Protein AF-0000000087546448 (afdb_homodimer)

Sequence (326 aa):
MLYVVMLGGRHPRASIEVHDVVFTQADSLEHAYPQLRQAWFGSQAGLHIDSWWEVDGIDTYRVELSPMAPAPHEPRLFFINLGGYERDVFGEAHRYLLVVARDKAQARQLGKRRMPAEWLKSHTDTVLEVDDCLPVDWVNGHYVHLVAGTHKGIRQCSDYIRIMLYVVMLGGRHPRASIEVHDVVFTQADSLEHAYPQLRQAWFGSQAGLHIDSWWEVDGIDTYRVELSPMAPAPHEPRLFFINLGGYERDVFGEAHRYLLVVARDKAQARQLGKRRMPAEWLKSHTDTVLEVDDCLPVDWVNGHYVHLVAGTHKGIRQCSDYIRI

pLDDT: mean 95.05, std 7.84, range [51.03, 98.88]

Foldseek 3Di:
DKKKWKKWDDAPPDPDIDIDIAIEDDPDPVRCVVVVCVVDPGDLVGIWTFKMKDFQADDQWGKDKDLDEDDLQAKFKKKWWKWFAAPPDPDIDIDIDIDIDNDQVVVLVVVVVVDDPRGHPIDTPDIDGSLVRYDCPPPNRIDIDTHGDDTPGMDMDGDTGRD/DKKKWKKWDDAPPDPDIDIDIAIEDDPDPVRCVVVVLVVDPGDLVPIWTFKMKDFQADDQWGKDKDLDDDDLQAKFKKKWWKWFAAPPDPDIDIDIDIDIDSDQVRVLVVVVVVDDPRGDPIDTPDIDGSLVRYDCPPPNRIDIDTHGDDTPGMDMDGDTGRD

Solvent-accessible surface area (backbone atoms only — not comparable to full-atom values): 17976 Å² total; per-residue (Å²): 85,44,36,44,34,28,36,34,28,38,36,97,67,46,76,43,72,36,56,36,58,47,47,43,71,31,92,40,75,77,70,32,46,70,59,51,61,68,58,52,75,52,42,67,74,72,22,26,37,38,15,33,37,44,45,39,18,53,95,62,24,19,53,41,76,34,65,60,77,68,60,93,85,48,62,40,55,31,41,35,38,33,35,25,28,48,87,86,45,79,42,71,47,73,49,73,46,78,46,80,24,78,44,71,69,54,39,50,54,57,51,61,74,66,54,68,83,76,39,43,81,62,46,78,75,46,78,40,54,49,60,79,55,39,62,52,82,77,47,76,35,50,25,71,38,69,40,81,45,87,57,85,31,64,48,68,45,68,50,86,45,78,97,85,44,35,44,33,29,36,36,28,40,35,96,65,47,77,42,73,36,54,37,57,48,46,44,70,30,92,42,75,76,70,32,45,69,59,53,61,68,59,50,75,53,44,67,72,72,22,25,36,36,14,34,37,43,44,39,18,55,95,61,24,19,53,42,77,34,64,60,76,67,61,93,83,47,59,41,54,31,39,35,37,32,33,25,27,48,87,87,46,81,40,71,46,72,50,71,46,77,46,78,26,76,44,70,68,54,40,52,53,57,52,61,74,66,53,67,83,76,39,43,81,62,46,76,73,46,80,41,55,48,61,79,54,40,64,56,83,74,46,77,35,52,24,72,37,71,39,81,45,84,59,84,30,63,48,68,44,69,49,87,45,79,98

Structure (mmCIF, N/CA/C/O backbone):
data_AF-0000000087546448-model_v1
#
loop_
_entity.id
_entity.type
_entity.pdbx_description
1 polymer 'DUF1543 domain-containing protein'
#
loop_
_atom_site.group_PDB
_atom_site.id
_atom_site.type_symbol
_atom_site.label_atom_id
_atom_site.label_alt_id
_atom_site.label_comp_id
_atom_site.label_asym_id
_atom_site.label_entity_id
_atom_site.label_seq_id
_atom_site.pdbx_PDB_ins_code
_atom_site.Cartn_x
_atom_site.Cartn_y
_atom_site.Cartn_z
_atom_site.occupancy
_atom_site.B_iso_or_equiv
_atom_site.auth_seq_id
_atom_site.auth_comp_id
_atom_site.auth_asym_id
_atom_site.auth_atom_id
_atom_site.pdbx_PDB_model_num
ATOM 1 N N . MET A 1 1 ? 9.859 -20.703 -14.469 1 92.94 1 MET A N 1
ATOM 2 C CA . MET A 1 1 ? 9.516 -20.453 -13.07 1 92.94 1 MET A CA 1
ATOM 3 C C . MET A 1 1 ? 8.422 -19.391 -12.953 1 92.94 1 MET A C 1
ATOM 5 O O . MET A 1 1 ? 8.406 -18.438 -13.719 1 92.94 1 MET A O 1
ATOM 9 N N . LEU A 1 2 ? 7.445 -19.719 -12.031 1 96.44 2 LEU A N 1
ATOM 10 C CA . LEU A 1 2 ? 6.402 -18.75 -11.742 1 96.44 2 LEU A CA 1
ATOM 11 C C . LEU A 1 2 ? 6.891 -17.703 -10.734 1 96.44 2 LEU A C 1
ATOM 13 O O . LEU A 1 2 ? 7.418 -18.062 -9.68 1 96.44 2 LEU A O 1
ATOM 17 N N . TYR A 1 3 ? 6.699 -16.406 -11.102 1 97.38 3 TYR A N 1
ATOM 18 C CA . TYR A 1 3 ? 7.031 -15.289 -10.227 1 97.38 3 TYR A CA 1
ATOM 19 C C . TYR A 1 3 ? 5.793 -14.469 -9.891 1 97.38 3 TYR A C 1
ATOM 21 O O . TYR A 1 3 ? 4.949 -14.219 -10.758 1 97.38 3 TYR A O 1
ATOM 29 N N . VAL A 1 4 ? 5.625 -14.172 -8.664 1 98.5 4 VAL A N 1
ATOM 30 C CA . VAL A 1 4 ? 4.73 -13.117 -8.195 1 98.5 4 VAL A CA 1
ATOM 31 C C . VAL A 1 4 ? 5.547 -11.945 -7.66 1 98.5 4 VAL A C 1
ATOM 33 O O . VAL A 1 4 ? 6.32 -12.094 -6.711 1 98.5 4 VAL A O 1
ATOM 36 N N . VAL A 1 5 ? 5.395 -10.781 -8.266 1 98.88 5 VAL A N 1
ATOM 37 C CA . VAL A 1 5 ? 6.328 -9.688 -8.008 1 98.88 5 VAL A CA 1
ATOM 38 C C . VAL A 1 5 ? 5.559 -8.445 -7.559 1 98.88 5 VAL A C 1
ATOM 40 O O . VAL A 1 5 ? 4.609 -8.016 -8.219 1 98.88 5 VAL A O 1
ATOM 43 N N . MET A 1 6 ? 5.938 -7.922 -6.438 1 98.88 6 MET A N 1
ATOM 44 C CA . MET A 1 6 ? 5.414 -6.617 -6.039 1 98.88 6 MET A CA 1
ATOM 45 C C . MET A 1 6 ? 6.262 -5.488 -6.617 1 98.88 6 MET A C 1
ATOM 47 O O . MET A 1 6 ? 7.457 -5.398 -6.336 1 98.88 6 MET A O 1
ATOM 51 N N . LEU A 1 7 ? 5.633 -4.711 -7.344 1 98.88 7 LEU A N 1
ATOM 52 C CA . LEU A 1 7 ? 6.25 -3.521 -7.918 1 98.88 7 LEU A CA 1
ATOM 53 C C . LEU A 1 7 ? 5.875 -2.277 -7.121 1 98.88 7 LEU A C 1
ATOM 55 O O . LEU A 1 7 ? 4.777 -2.201 -6.559 1 98.88 7 LEU A O 1
ATOM 59 N N . GLY A 1 8 ? 6.773 -1.365 -7.117 1 98.75 8 GLY A N 1
ATOM 60 C CA . GLY A 1 8 ? 6.551 -0.049 -6.539 1 98.75 8 GLY A CA 1
ATOM 61 C C . GLY A 1 8 ? 6.992 1.082 -7.449 1 98.75 8 GLY A C 1
ATOM 62 O O . GLY A 1 8 ? 7.895 0.909 -8.273 1 98.75 8 GLY A O 1
ATOM 63 N N . GLY A 1 9 ? 6.398 2.172 -7.262 1 98.31 9 GLY A N 1
ATOM 64 C CA . GLY A 1 9 ? 6.738 3.357 -8.031 1 98.31 9 GLY A CA 1
ATOM 65 C C . GLY A 1 9 ? 5.789 4.516 -7.797 1 98.31 9 GLY A C 1
ATOM 66 O O . GLY A 1 9 ? 5.09 4.555 -6.781 1 98.31 9 GLY A O 1
ATOM 67 N N . ARG A 1 10 ? 5.883 5.434 -8.766 1 97.19 10 ARG A N 1
ATOM 68 C CA . ARG A 1 10 ? 5.098 6.656 -8.625 1 97.19 10 ARG A CA 1
ATOM 69 C C . ARG A 1 10 ? 3.988 6.723 -9.664 1 97.19 10 ARG A C 1
ATOM 71 O O . ARG A 1 10 ? 4.113 6.156 -10.758 1 97.19 10 ARG A O 1
ATOM 78 N N . HIS A 1 11 ? 2.963 7.297 -9.297 1 97.12 11 HIS A N 1
ATOM 79 C CA . HIS A 1 11 ? 1.939 7.793 -10.211 1 97.12 11 HIS A CA 1
ATOM 80 C C . HIS A 1 11 ? 1.852 9.312 -10.164 1 97.12 11 HIS A C 1
ATOM 82 O O . HIS A 1 11 ? 1.878 9.906 -9.086 1 97.12 11 HIS A O 1
ATOM 88 N N . PRO A 1 12 ? 1.712 9.961 -11.305 1 95.75 12 PRO A N 1
ATOM 89 C CA . PRO A 1 12 ? 1.801 11.422 -11.352 1 95.75 12 PRO A CA 1
ATOM 90 C C . PRO A 1 12 ? 0.795 12.102 -10.422 1 95.75 12 PRO A C 1
ATOM 92 O O . PRO A 1 12 ? 1.055 13.203 -9.922 1 95.75 12 PRO A O 1
ATOM 95 N N . ARG A 1 13 ? -0.255 11.477 -10.195 1 95.81 13 ARG A N 1
ATOM 96 C CA . ARG A 1 13 ? -1.299 12.133 -9.414 1 95.81 13 ARG A CA 1
ATOM 97 C C . ARG A 1 13 ? -1.36 11.57 -7.996 1 95.81 13 ARG A C 1
ATOM 99 O O . ARG A 1 13 ? -2.207 11.977 -7.199 1 95.81 13 ARG A O 1
ATOM 106 N N . ALA A 1 14 ? -0.537 10.617 -7.656 1 97 14 ALA A N 1
ATOM 107 C CA . ALA A 1 14 ? -0.532 10.055 -6.305 1 97 14 ALA A CA 1
ATOM 108 C C . ALA A 1 14 ? 0.435 10.82 -5.402 1 97 14 ALA A C 1
ATOM 110 O O . ALA A 1 14 ? 1.532 11.188 -5.828 1 97 14 ALA A O 1
ATOM 111 N N . SER A 1 15 ? 0.07 11.031 -4.152 1 96.69 15 SER A N 1
ATOM 112 C CA . SER A 1 15 ? 0.898 11.758 -3.195 1 96.69 15 SER A CA 1
ATOM 113 C C . SER A 1 15 ? 2.018 10.875 -2.652 1 96.69 15 SER A C 1
ATOM 115 O O . SER A 1 15 ? 3.078 11.375 -2.271 1 96.69 15 SER A O 1
ATOM 117 N N . ILE A 1 16 ? 1.69 9.586 -2.59 1 97.75 16 ILE A N 1
ATOM 118 C CA . ILE A 1 16 ? 2.699 8.664 -2.07 1 97.75 16 ILE A CA 1
ATOM 119 C C . ILE A 1 16 ? 2.943 7.543 -3.078 1 97.75 16 ILE A C 1
ATOM 121 O O . ILE A 1 16 ? 2.236 7.438 -4.082 1 97.75 16 ILE A O 1
ATOM 125 N N . GLU A 1 17 ? 3.98 6.789 -2.781 1 97.62 17 GLU A N 1
ATOM 126 C CA . GLU A 1 17 ? 4.34 5.645 -3.617 1 97.62 17 GLU A CA 1
ATOM 127 C C . GLU A 1 17 ? 3.189 4.645 -3.707 1 97.62 17 GLU A C 1
ATOM 129 O O . GLU A 1 17 ? 2.504 4.391 -2.713 1 97.62 17 GLU A O 1
ATOM 134 N N . VAL A 1 18 ? 3.002 4.062 -4.902 1 98.19 18 VAL A N 1
ATOM 135 C CA . VAL A 1 18 ? 1.955 3.074 -5.125 1 98.19 18 VAL A CA 1
ATOM 136 C C . VAL A 1 18 ? 2.584 1.719 -5.445 1 98.19 18 VAL A C 1
ATOM 138 O O . VAL A 1 18 ? 3.758 1.644 -5.812 1 98.19 18 VAL A O 1
ATOM 141 N N . HIS A 1 19 ? 1.832 0.659 -5.191 1 98.62 19 HIS A N 1
ATOM 142 C CA . HIS A 1 19 ? 2.316 -0.703 -5.383 1 98.62 19 HIS A CA 1
ATOM 143 C C . HIS A 1 19 ? 1.317 -1.535 -6.184 1 98.62 19 HIS A C 1
ATOM 145 O O . HIS A 1 19 ? 0.113 -1.276 -6.141 1 98.62 19 HIS A O 1
ATOM 151 N N . ASP A 1 20 ? 1.793 -2.463 -6.887 1 98.69 20 ASP A N 1
ATOM 152 C CA . ASP A 1 20 ? 0.984 -3.461 -7.578 1 98.69 20 ASP A CA 1
ATOM 153 C C . ASP A 1 20 ? 1.694 -4.812 -7.617 1 98.69 20 ASP A C 1
ATOM 155 O O . ASP A 1 20 ? 2.873 -4.91 -7.273 1 98.69 20 ASP A O 1
ATOM 159 N N . VAL A 1 21 ? 0.936 -5.816 -7.906 1 98.69 21 VAL A N 1
ATOM 160 C CA . VAL A 1 21 ? 1.483 -7.168 -7.996 1 98.69 21 VAL A CA 1
ATOM 161 C C . VAL A 1 21 ? 1.36 -7.68 -9.43 1 98.69 21 VAL A C 1
ATOM 163 O O . VAL A 1 21 ? 0.306 -7.547 -10.055 1 98.69 21 VAL A O 1
ATOM 166 N N . VAL A 1 22 ? 2.434 -8.234 -9.945 1 97.81 22 VAL A N 1
ATOM 167 C CA . VAL A 1 22 ? 2.467 -8.789 -11.297 1 97.81 22 VAL A CA 1
ATOM 168 C C . VAL A 1 22 ? 2.822 -10.273 -11.242 1 97.81 22 VAL A C 1
ATOM 170 O O . VAL A 1 22 ? 3.715 -10.672 -10.492 1 97.81 22 VAL A O 1
ATOM 173 N N . PHE A 1 23 ? 2.09 -11.055 -12.008 1 96.75 23 PHE A N 1
ATOM 174 C CA . PHE A 1 23 ? 2.359 -12.477 -12.172 1 96.75 23 PHE A CA 1
ATOM 175 C C . PHE A 1 23 ? 3.035 -12.75 -13.516 1 96.75 23 PHE A C 1
ATOM 177 O O . PHE A 1 23 ? 2.58 -12.266 -14.555 1 96.75 23 PHE A O 1
ATOM 184 N N . THR A 1 24 ? 4.145 -13.453 -13.438 1 94.88 24 THR A N 1
ATOM 185 C CA . THR A 1 24 ? 4.844 -13.703 -14.688 1 94.88 24 THR A CA 1
ATOM 186 C C . THR A 1 24 ? 5.621 -15.016 -14.617 1 94.88 24 THR A C 1
ATOM 188 O O . THR A 1 24 ? 5.848 -15.555 -13.531 1 94.88 24 THR A O 1
ATOM 191 N N . GLN A 1 25 ? 5.914 -15.555 -15.742 1 93.19 25 GLN A N 1
ATOM 192 C CA . GLN A 1 25 ? 6.801 -16.703 -15.891 1 93.19 25 GLN A CA 1
ATOM 193 C C . GLN A 1 25 ? 8.102 -16.297 -16.594 1 93.19 25 GLN A C 1
ATOM 195 O O . GLN A 1 25 ? 8.078 -15.594 -17.594 1 93.19 25 GLN A O 1
ATOM 200 N N . ALA A 1 26 ? 9.211 -16.703 -16.047 1 93.38 26 ALA A N 1
ATOM 201 C CA . ALA A 1 26 ? 10.508 -16.422 -16.656 1 93.38 26 ALA A CA 1
ATOM 202 C C . ALA A 1 26 ? 11.57 -17.391 -16.141 1 93.38 26 ALA A C 1
ATOM 204 O O . ALA A 1 26 ? 11.383 -18.062 -15.133 1 93.38 26 ALA A O 1
ATOM 205 N N . ASP A 1 27 ? 12.633 -17.406 -16.891 1 94.06 27 ASP A N 1
ATOM 206 C CA . ASP A 1 27 ? 13.727 -18.281 -16.484 1 94.06 27 ASP A CA 1
ATOM 207 C C . ASP A 1 27 ? 14.453 -17.734 -15.258 1 94.06 27 ASP A C 1
ATOM 209 O O . ASP A 1 27 ? 15.07 -18.484 -14.508 1 94.06 27 ASP A O 1
ATOM 213 N N . SER A 1 28 ? 14.461 -16.469 -15.133 1 96.94 28 SER A N 1
ATOM 214 C CA . SER A 1 28 ? 15.016 -15.734 -14 1 96.94 28 SER A CA 1
ATOM 215 C C . SER A 1 28 ? 14.25 -14.438 -13.75 1 96.94 28 SER A C 1
ATOM 217 O O . SER A 1 28 ? 13.477 -13.992 -14.609 1 96.94 28 SER A O 1
ATOM 219 N N . LEU A 1 29 ? 14.453 -13.898 -12.547 1 97.94 29 LEU A N 1
ATOM 220 C CA . LEU A 1 29 ? 13.797 -12.625 -12.266 1 97.94 29 LEU A CA 1
ATOM 221 C C . LEU A 1 29 ? 14.203 -11.57 -13.289 1 97.94 29 LEU A C 1
ATOM 223 O O . LEU A 1 29 ? 13.359 -10.82 -13.781 1 97.94 29 LEU A O 1
ATOM 227 N N . GLU A 1 30 ? 15.484 -11.461 -13.68 1 98.25 30 GLU A N 1
ATOM 228 C CA . GLU A 1 30 ? 15.984 -10.477 -14.633 1 98.25 30 GLU A CA 1
ATOM 229 C C . GLU A 1 30 ? 15.305 -10.617 -15.992 1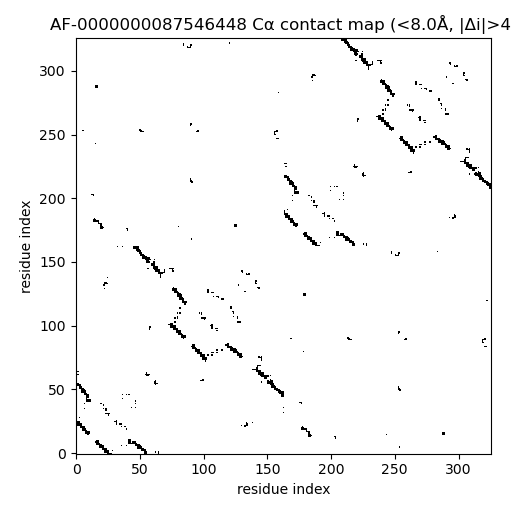 98.25 30 GLU A C 1
ATOM 231 O O . GLU A 1 30 ? 15.047 -9.625 -16.672 1 98.25 30 GLU A O 1
ATOM 236 N N . HIS A 1 31 ? 15.055 -11.82 -16.328 1 96.94 31 HIS A N 1
ATOM 237 C CA . HIS A 1 31 ? 14.414 -12.078 -17.625 1 96.94 31 HIS A CA 1
ATOM 238 C C . HIS A 1 31 ? 12.953 -11.633 -17.609 1 96.94 31 HIS A C 1
ATOM 240 O O . HIS A 1 31 ? 12.328 -11.508 -18.656 1 96.94 31 HIS A O 1
ATOM 246 N N . ALA A 1 32 ? 12.422 -11.43 -16.406 1 96.38 32 ALA A N 1
ATOM 247 C CA . ALA A 1 32 ? 11.031 -11 -16.281 1 96.38 32 ALA A CA 1
ATOM 248 C C . ALA A 1 32 ? 10.914 -9.484 -16.406 1 96.38 32 ALA A C 1
ATOM 250 O O . ALA A 1 32 ? 9.812 -8.953 -16.531 1 96.38 32 ALA A O 1
ATOM 251 N N . TYR A 1 33 ? 12.016 -8.711 -16.422 1 98.06 33 TYR A N 1
ATOM 252 C CA . TYR A 1 33 ? 12 -7.258 -16.297 1 98.06 33 TYR A CA 1
ATOM 253 C C . TYR A 1 33 ? 11.148 -6.625 -17.406 1 98.06 33 TYR A C 1
ATOM 255 O O . TYR A 1 33 ? 10.328 -5.742 -17.125 1 98.06 33 TYR A O 1
ATOM 263 N N . PRO A 1 34 ? 11.305 -7.043 -18.688 1 96.44 34 PRO A N 1
ATOM 264 C CA . PRO A 1 34 ? 10.492 -6.41 -19.719 1 96.44 34 PRO A CA 1
ATOM 265 C C . PRO A 1 34 ? 8.992 -6.566 -19.469 1 96.44 34 PRO A C 1
ATOM 267 O O . PRO A 1 34 ? 8.227 -5.621 -19.688 1 96.44 34 PRO A O 1
ATOM 270 N N . GLN A 1 35 ? 8.555 -7.715 -19.016 1 94.81 35 GLN A N 1
ATOM 271 C CA . GLN A 1 35 ? 7.148 -7.949 -18.719 1 94.81 35 GLN A CA 1
ATOM 272 C C . GLN A 1 35 ? 6.684 -7.09 -17.547 1 94.81 35 GLN A C 1
ATOM 274 O O . GLN A 1 35 ? 5.566 -6.562 -17.562 1 94.81 35 GLN A O 1
ATOM 279 N N . LEU A 1 36 ? 7.512 -7.004 -16.531 1 97.81 36 LEU A N 1
ATOM 280 C CA . LEU A 1 36 ? 7.18 -6.211 -15.359 1 97.81 36 LEU A CA 1
ATOM 281 C C . LEU A 1 36 ? 7.008 -4.742 -15.727 1 97.81 36 LEU A C 1
ATOM 283 O O . LEU A 1 36 ? 6.047 -4.098 -15.297 1 97.81 36 LEU A O 1
ATOM 287 N N . ARG A 1 37 ? 7.895 -4.211 -16.562 1 98.12 37 ARG A N 1
ATOM 288 C CA . ARG A 1 37 ? 7.812 -2.824 -17.016 1 98.12 37 ARG A CA 1
ATOM 289 C C . ARG A 1 37 ? 6.527 -2.58 -17.812 1 98.12 37 ARG A C 1
ATOM 291 O O . ARG A 1 37 ? 5.871 -1.552 -17.625 1 98.12 37 ARG A O 1
ATOM 298 N N . GLN A 1 38 ? 6.234 -3.545 -18.562 1 95.94 38 GLN A N 1
ATOM 299 C CA . GLN A 1 38 ? 5.051 -3.41 -19.406 1 95.94 38 GLN A CA 1
ATOM 300 C C . GLN A 1 38 ? 3.775 -3.434 -18.578 1 95.94 38 GLN A C 1
ATOM 302 O O . GLN A 1 38 ? 2.807 -2.742 -18.891 1 95.94 38 GLN A O 1
ATOM 307 N N . ALA A 1 39 ? 3.766 -4.168 -17.531 1 96.31 39 ALA A N 1
ATOM 308 C CA . ALA A 1 39 ? 2.572 -4.355 -16.719 1 96.31 39 ALA A CA 1
ATOM 309 C C . ALA A 1 39 ? 2.361 -3.178 -15.773 1 96.31 39 ALA A C 1
ATOM 311 O O . ALA A 1 39 ? 1.259 -2.977 -15.258 1 96.31 39 ALA A O 1
ATOM 312 N N . TRP A 1 40 ? 3.424 -2.402 -15.508 1 97.88 40 TRP A N 1
ATOM 313 C CA . TRP A 1 40 ? 3.387 -1.327 -14.523 1 97.88 40 TRP A CA 1
ATOM 314 C C . TRP A 1 40 ? 2.475 -0.196 -14.984 1 97.88 40 TRP A C 1
ATOM 316 O O . TRP A 1 40 ? 2.592 0.279 -16.125 1 97.88 40 TRP A O 1
ATOM 326 N N . PHE A 1 41 ? 1.574 0.266 -14.141 1 97.56 41 PHE A N 1
ATOM 327 C CA . PHE A 1 41 ? 0.546 1.214 -14.555 1 97.56 41 PHE A CA 1
ATOM 328 C C . PHE A 1 41 ? 0.985 2.646 -14.273 1 97.56 41 PHE A C 1
ATOM 330 O O . PHE A 1 41 ? 0.32 3.598 -14.688 1 97.56 41 PHE A O 1
ATOM 337 N N . GLY A 1 42 ? 2.064 2.842 -13.531 1 97.38 42 GLY A N 1
ATOM 338 C CA . GLY A 1 42 ? 2.52 4.172 -13.164 1 97.38 42 GLY A CA 1
ATOM 339 C C . GLY A 1 42 ? 3.654 4.676 -14.039 1 97.38 42 GLY A C 1
ATOM 340 O O . GLY A 1 42 ? 3.795 4.254 -15.188 1 97.38 42 GLY A O 1
ATOM 341 N N . SER A 1 43 ? 4.395 5.625 -13.516 1 97.88 43 SER A N 1
ATOM 342 C CA . SER A 1 43 ? 5.539 6.188 -14.227 1 97.88 43 SER A 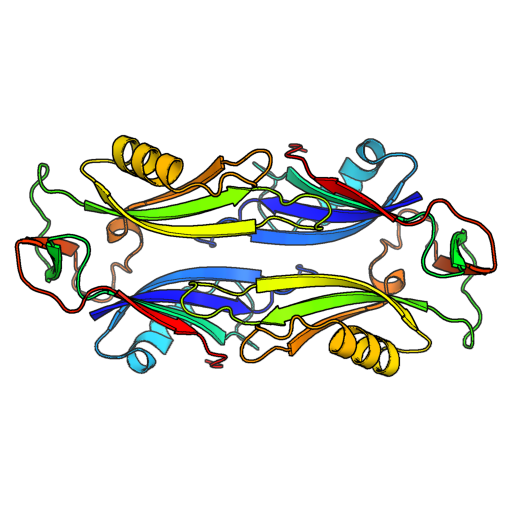CA 1
ATOM 343 C C . SER A 1 43 ? 6.68 5.18 -14.32 1 97.88 43 SER A C 1
ATOM 345 O O . SER A 1 43 ? 7.008 4.516 -13.328 1 97.88 43 SER A O 1
ATOM 347 N N . GLN A 1 44 ? 7.301 5.129 -15.469 1 98.06 44 GLN A N 1
ATOM 348 C CA . GLN A 1 44 ? 8.438 4.227 -15.641 1 98.06 44 GLN A CA 1
ATOM 349 C C . GLN A 1 44 ? 9.617 4.668 -14.781 1 98.06 44 GLN A C 1
ATOM 351 O O . GLN A 1 44 ? 10.352 3.834 -14.25 1 98.06 44 GLN A O 1
ATOM 356 N N . ALA A 1 45 ? 9.758 6.008 -14.719 1 97.38 45 ALA A N 1
ATOM 357 C CA . ALA A 1 45 ? 10.828 6.523 -13.875 1 97.38 45 ALA A CA 1
ATOM 358 C C . ALA A 1 45 ? 10.609 6.137 -12.414 1 97.38 45 ALA A C 1
ATOM 360 O O . ALA A 1 45 ? 9.547 6.398 -11.852 1 97.38 45 ALA A O 1
ATOM 361 N N . GLY A 1 46 ? 11.617 5.398 -11.859 1 96.94 46 GLY A N 1
ATOM 362 C CA . GLY A 1 46 ? 11.555 5.055 -10.445 1 96.94 46 GLY A CA 1
ATOM 363 C C . GLY A 1 46 ? 10.898 3.713 -10.188 1 96.94 46 GLY A C 1
ATOM 364 O O . GLY A 1 46 ? 10.797 3.279 -9.039 1 96.94 46 GLY A O 1
ATOM 365 N N . LEU A 1 47 ? 10.383 3.111 -11.227 1 98.75 47 LEU A N 1
ATOM 366 C CA . LEU A 1 47 ? 9.789 1.784 -11.086 1 98.75 47 LEU A CA 1
ATOM 367 C C . LEU A 1 47 ? 10.789 0.801 -10.492 1 98.75 47 LEU A C 1
ATOM 369 O O . LEU A 1 47 ? 11.961 0.786 -10.891 1 98.75 47 LEU A O 1
ATOM 373 N N . HIS A 1 48 ? 10.406 0.003 -9.484 1 98.88 48 HIS A N 1
ATOM 374 C CA . HIS A 1 48 ? 11.305 -0.949 -8.844 1 98.88 48 HIS A CA 1
ATOM 375 C C . HIS A 1 48 ? 10.547 -2.168 -8.328 1 98.88 48 HIS A C 1
ATOM 377 O O . HIS A 1 48 ? 9.312 -2.168 -8.297 1 98.88 48 HIS A O 1
ATOM 383 N N . ILE A 1 49 ? 11.297 -3.186 -7.984 1 98.88 49 ILE A N 1
ATOM 384 C CA . ILE A 1 49 ? 10.781 -4.387 -7.336 1 98.88 49 ILE A CA 1
ATOM 385 C C . ILE A 1 49 ? 11.008 -4.297 -5.828 1 98.88 49 ILE A C 1
ATOM 387 O O . ILE A 1 49 ? 12.117 -4.031 -5.375 1 98.88 49 ILE A O 1
ATOM 391 N N . ASP A 1 50 ? 10 -4.57 -5.102 1 98.88 50 ASP A N 1
ATOM 392 C CA . ASP A 1 50 ? 10.117 -4.547 -3.646 1 98.88 50 ASP A CA 1
ATOM 393 C C . ASP A 1 50 ? 10.203 -5.961 -3.082 1 98.88 50 ASP A C 1
ATOM 395 O O . ASP A 1 50 ? 10.828 -6.184 -2.041 1 98.88 50 ASP A O 1
ATOM 399 N N . SER A 1 51 ? 9.516 -6.855 -3.678 1 98.88 51 SER A N 1
ATOM 400 C CA . SER A 1 51 ? 9.398 -8.219 -3.164 1 98.88 51 SER A CA 1
ATOM 401 C C . SER A 1 51 ? 8.953 -9.188 -4.258 1 98.88 51 SER A C 1
ATOM 403 O O . SER A 1 51 ? 8.359 -8.773 -5.25 1 98.88 51 SER A O 1
ATOM 405 N N . TRP A 1 52 ? 9.359 -10.469 -4.105 1 98.88 52 TRP A N 1
ATOM 406 C CA . TRP A 1 52 ? 8.836 -11.445 -5.062 1 98.88 52 TRP A CA 1
ATOM 407 C C . TRP A 1 52 ? 8.852 -12.844 -4.469 1 98.88 52 TRP A C 1
ATOM 409 O O . TRP A 1 52 ? 9.617 -13.125 -3.541 1 98.88 52 TRP A O 1
ATOM 419 N N . TRP A 1 53 ? 7.922 -13.602 -4.941 1 98.81 53 TRP A N 1
ATOM 420 C CA . TRP A 1 53 ? 7.91 -15.039 -4.707 1 98.81 53 TRP A CA 1
ATOM 421 C C . TRP A 1 53 ? 8.438 -15.797 -5.922 1 98.81 53 TRP A C 1
ATOM 423 O O . TRP A 1 53 ? 8.07 -15.484 -7.059 1 98.81 53 TRP A O 1
ATOM 433 N N . GLU A 1 54 ? 9.336 -16.688 -5.707 1 98.56 54 GLU A N 1
ATOM 434 C CA . GLU A 1 54 ? 9.602 -17.797 -6.621 1 98.56 54 GLU A CA 1
ATOM 435 C C . GLU A 1 54 ? 8.82 -19.047 -6.223 1 98.56 54 GLU A C 1
ATOM 437 O O . GLU A 1 54 ? 9.086 -19.641 -5.176 1 98.56 54 GLU A O 1
ATOM 442 N N . VAL A 1 55 ? 7.938 -19.469 -7.105 1 98.44 55 VAL A N 1
ATOM 443 C CA . VAL A 1 55 ? 6.953 -20.469 -6.691 1 98.44 55 VAL A CA 1
ATOM 444 C C . VAL A 1 55 ? 7.27 -21.812 -7.352 1 98.44 55 VAL A C 1
ATOM 446 O O . VAL A 1 55 ? 6.945 -22.031 -8.523 1 98.44 55 VAL A O 1
ATOM 449 N N . ASP A 1 56 ? 7.863 -22.625 -6.57 1 98.12 56 ASP A N 1
ATOM 450 C CA . ASP A 1 56 ? 8.156 -23.984 -7.047 1 98.12 56 ASP A CA 1
ATOM 451 C C . ASP A 1 56 ? 7.008 -24.938 -6.719 1 98.12 56 ASP A C 1
ATOM 453 O O . ASP A 1 56 ? 6.734 -25.859 -7.477 1 98.12 56 ASP A O 1
ATOM 457 N N . GLY A 1 57 ? 6.414 -24.734 -5.621 1 98.06 57 GLY A N 1
ATOM 458 C CA . GLY A 1 57 ? 5.293 -25.547 -5.184 1 98.06 57 GLY A CA 1
ATOM 459 C C . GLY A 1 57 ? 4.613 -25.016 -3.939 1 98.06 57 GLY A C 1
ATOM 460 O O . GLY A 1 57 ? 5.121 -24.094 -3.299 1 98.06 57 GLY A O 1
ATOM 461 N N . ILE A 1 58 ? 3.539 -25.531 -3.629 1 97.06 58 ILE A N 1
ATOM 462 C CA . ILE A 1 58 ? 2.713 -25.141 -2.488 1 97.06 58 ILE A CA 1
ATOM 463 C C . ILE A 1 58 ? 1.969 -26.375 -1.959 1 97.06 58 ILE A C 1
ATOM 465 O O . ILE A 1 58 ? 1.457 -27.172 -2.738 1 97.06 58 ILE A O 1
ATOM 469 N N . ASP A 1 59 ? 1.93 -26.453 -0.573 1 95.19 59 ASP A N 1
ATOM 470 C CA . ASP A 1 59 ? 1.307 -27.625 0.035 1 95.19 59 ASP A CA 1
ATOM 471 C C . ASP A 1 59 ? 1.884 -28.906 -0.544 1 95.19 59 ASP A C 1
ATOM 473 O O . ASP A 1 59 ? 3.084 -29.172 -0.434 1 95.19 59 ASP A O 1
ATOM 477 N N . THR A 1 60 ? 1.064 -29.734 -1.147 1 96.81 60 THR A N 1
ATOM 478 C CA . THR A 1 60 ? 1.541 -31.016 -1.667 1 96.81 60 THR A CA 1
ATOM 479 C C . THR A 1 60 ? 1.722 -30.938 -3.182 1 96.81 60 THR A C 1
ATOM 481 O O . THR A 1 60 ? 1.912 -31.969 -3.834 1 96.81 60 THR A O 1
ATOM 484 N N . TYR A 1 61 ? 1.637 -29.719 -3.715 1 97.88 61 TYR A N 1
ATOM 485 C CA . TYR A 1 61 ? 1.605 -29.609 -5.168 1 97.88 61 TYR A CA 1
ATOM 486 C C . TYR A 1 61 ? 2.855 -28.922 -5.695 1 97.88 61 TYR A C 1
ATOM 488 O O . TYR A 1 61 ? 3.188 -27.812 -5.262 1 97.88 61 TYR A O 1
ATOM 496 N N . ARG A 1 62 ? 3.516 -29.5 -6.656 1 98 62 ARG A N 1
ATOM 497 C CA . ARG A 1 62 ? 4.516 -28.828 -7.48 1 98 62 ARG A CA 1
ATOM 498 C C . ARG A 1 62 ? 3.852 -27.969 -8.547 1 98 62 ARG A C 1
ATOM 500 O O . ARG A 1 62 ? 2.875 -28.391 -9.172 1 98 62 ARG A O 1
ATOM 507 N N . VAL A 1 63 ? 4.363 -26.781 -8.789 1 97.19 63 VAL A N 1
ATOM 508 C CA . VAL A 1 63 ? 3.824 -25.875 -9.797 1 97.19 63 VAL A CA 1
ATOM 509 C C . VAL A 1 63 ? 4.535 -26.109 -11.125 1 97.19 63 VAL A C 1
ATOM 511 O O . VAL A 1 63 ? 5.766 -26.031 -11.203 1 97.19 63 VAL A O 1
ATOM 514 N N . GLU A 1 64 ? 3.787 -26.391 -12.109 1 93.69 64 GLU A N 1
ATOM 515 C CA . GLU A 1 64 ? 4.305 -26.547 -13.469 1 93.69 64 GLU A CA 1
ATOM 516 C C . GLU A 1 64 ? 3.553 -25.641 -14.445 1 93.69 64 GLU A C 1
ATOM 518 O O . GLU A 1 64 ? 2.355 -25.406 -14.281 1 93.69 64 GLU A O 1
ATOM 523 N N . LEU A 1 65 ? 4.281 -25.172 -15.438 1 91.19 65 LEU A N 1
ATOM 524 C CA . LEU A 1 65 ? 3.688 -24.328 -16.469 1 91.19 65 LEU A CA 1
ATOM 525 C C . LEU A 1 65 ? 3.656 -25.062 -17.812 1 91.19 65 LEU A C 1
ATOM 527 O O . LEU A 1 65 ? 4.668 -25.625 -18.234 1 91.19 65 LEU A O 1
ATOM 531 N N . SER A 1 66 ? 2.465 -25.062 -18.344 1 87.88 66 SER A N 1
ATOM 532 C CA . SER A 1 66 ? 2.252 -25.797 -19.594 1 87.88 66 SER A CA 1
ATOM 533 C C . SER A 1 66 ? 1.335 -25.016 -20.531 1 87.88 66 SER A C 1
ATOM 535 O O . SER A 1 66 ? 0.444 -24.297 -20.078 1 87.88 66 SER A O 1
ATOM 537 N N . PRO A 1 67 ? 1.505 -25.203 -21.844 1 85.44 67 PRO A N 1
ATOM 538 C CA . PRO A 1 67 ? 0.59 -24.562 -22.797 1 85.44 67 PRO A CA 1
ATOM 539 C C . PRO A 1 67 ? -0.799 -25.188 -22.797 1 85.44 67 PRO A C 1
ATOM 541 O O . PRO A 1 67 ? -1.743 -24.625 -23.344 1 85.44 67 PRO A O 1
ATOM 544 N N . MET A 1 68 ? -0.942 -26.312 -22.234 1 86.44 68 MET A N 1
ATOM 545 C CA . MET A 1 68 ? -2.23 -26.984 -22.188 1 86.44 68 MET A CA 1
ATOM 546 C C . MET A 1 68 ? -3.037 -26.547 -20.969 1 86.44 68 MET A C 1
ATOM 548 O O . MET A 1 68 ? -2.506 -26.469 -19.859 1 86.44 68 MET A O 1
ATOM 552 N N . ALA A 1 69 ? -4.328 -26.328 -21.203 1 86.44 69 ALA A N 1
ATOM 553 C CA . ALA A 1 69 ? -5.195 -25.938 -20.094 1 86.44 69 ALA A CA 1
ATOM 554 C C . ALA A 1 69 ? -5.445 -27.125 -19.156 1 86.44 69 ALA A C 1
ATOM 556 O O . ALA A 1 69 ? -5.633 -28.25 -19.609 1 86.44 69 ALA A O 1
ATOM 557 N N . PRO A 1 70 ? -5.406 -26.828 -17.891 1 88.44 70 PRO A N 1
ATOM 558 C CA . PRO A 1 70 ? -5.781 -27.891 -16.953 1 88.44 70 PRO A CA 1
ATOM 559 C C . PRO A 1 70 ? -7.234 -28.328 -17.125 1 88.44 70 PRO A C 1
ATOM 561 O O . PRO A 1 70 ? -8.055 -27.578 -17.672 1 88.44 70 PRO A O 1
ATOM 564 N N . ALA A 1 71 ? -7.48 -29.484 -16.609 1 90.88 71 ALA A N 1
ATOM 565 C CA . ALA A 1 71 ? -8.859 -29.984 -16.641 1 90.88 71 ALA A CA 1
ATOM 566 C C . ALA A 1 71 ? -9.75 -29.156 -15.711 1 90.88 71 ALA A C 1
ATOM 568 O O . ALA A 1 71 ? -9.273 -28.578 -14.734 1 90.88 71 ALA A O 1
ATOM 569 N N . PRO A 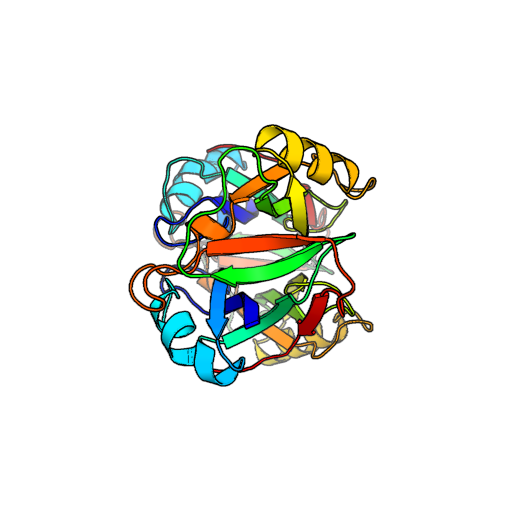1 72 ? -11.078 -29.062 -16.016 1 88.44 72 PRO A N 1
ATOM 570 C CA . PRO A 1 72 ? -12 -28.234 -15.234 1 88.44 72 PRO A CA 1
ATOM 571 C C . PRO A 1 72 ? -12.047 -28.625 -13.758 1 88.44 72 PRO A C 1
ATOM 573 O O . PRO A 1 72 ? -12.328 -27.781 -12.906 1 88.44 72 PRO A O 1
ATOM 576 N N . HIS A 1 73 ? -11.719 -29.859 -13.391 1 90.69 73 HIS A N 1
ATOM 577 C CA . HIS A 1 73 ? -11.891 -30.312 -12.016 1 90.69 73 HIS A CA 1
ATOM 578 C C . HIS A 1 73 ? -10.586 -30.219 -11.234 1 90.69 73 HIS A C 1
ATOM 580 O O . HIS A 1 73 ? -10.555 -30.469 -10.031 1 90.69 73 HIS A O 1
ATOM 586 N N . GLU A 1 74 ? -9.578 -29.812 -11.875 1 93.94 74 GLU A N 1
ATOM 587 C CA . GLU A 1 74 ? -8.289 -29.719 -11.203 1 93.94 74 GLU A CA 1
ATOM 588 C C . GLU A 1 74 ? -8.203 -28.453 -10.344 1 93.94 74 GLU A C 1
ATOM 590 O O . GLU A 1 74 ? -8.766 -27.422 -10.695 1 93.94 74 GLU A O 1
ATOM 595 N N . PRO A 1 75 ? -7.504 -28.625 -9.242 1 95.44 75 PRO A N 1
ATOM 596 C CA . PRO A 1 75 ? -7.348 -27.438 -8.406 1 95.44 75 PRO A CA 1
ATOM 597 C C . PRO A 1 75 ? -6.578 -26.312 -9.102 1 95.44 75 PRO A C 1
ATOM 599 O O . PRO A 1 75 ? -5.863 -26.562 -10.078 1 95.44 75 PRO A O 1
ATOM 602 N N . ARG A 1 76 ? -6.777 -25.125 -8.625 1 96.5 76 ARG A N 1
ATOM 603 C CA . ARG A 1 76 ? -6.148 -23.922 -9.172 1 96.5 76 ARG A CA 1
ATOM 604 C C . ARG A 1 76 ? -5.367 -23.172 -8.102 1 96.5 76 ARG A C 1
ATOM 606 O O . ARG A 1 76 ? -5.559 -23.406 -6.906 1 96.5 76 ARG A O 1
ATOM 613 N N . LEU A 1 77 ? -4.473 -22.391 -8.602 1 97.81 77 LEU A N 1
ATOM 614 C CA . LEU A 1 77 ? -3.691 -21.531 -7.723 1 97.81 77 LEU A CA 1
ATOM 615 C C . LEU A 1 77 ? -4.332 -20.141 -7.613 1 97.81 77 LEU A C 1
ATOM 617 O O . LEU A 1 77 ? -4.672 -19.531 -8.625 1 97.81 77 LEU A O 1
ATOM 621 N N . PHE A 1 78 ? -4.559 -19.656 -6.379 1 98.44 78 PHE A N 1
ATOM 622 C CA . PHE A 1 78 ? -5.172 -18.344 -6.141 1 98.44 78 PHE A CA 1
ATOM 623 C C . PHE A 1 78 ? -4.246 -17.453 -5.328 1 98.44 78 PHE A C 1
ATOM 625 O O . PHE A 1 78 ? -3.576 -17.922 -4.402 1 98.44 78 PHE A O 1
ATOM 632 N N . PHE A 1 79 ? -4.18 -16.281 -5.746 1 98.75 79 PHE A N 1
ATOM 633 C CA . PHE A 1 79 ? -3.559 -15.211 -4.973 1 98.75 79 PHE A CA 1
ATOM 634 C C . PHE A 1 79 ? -4.605 -14.43 -4.188 1 98.75 79 PHE A C 1
ATOM 636 O O . PHE A 1 79 ? -5.613 -13.992 -4.75 1 98.75 79 PHE A O 1
ATOM 643 N N . ILE A 1 80 ? -4.375 -14.273 -2.895 1 98.62 80 ILE A N 1
ATOM 644 C CA . ILE A 1 80 ? -5.332 -13.586 -2.037 1 98.62 80 ILE A CA 1
ATOM 645 C C . ILE A 1 80 ? -4.66 -12.383 -1.38 1 98.62 80 ILE A C 1
ATOM 647 O O . ILE A 1 80 ? -3.545 -12.484 -0.866 1 98.62 80 ILE A O 1
ATOM 651 N N . ASN A 1 81 ? -5.262 -11.242 -1.494 1 98.44 81 ASN A N 1
ATOM 652 C CA . ASN A 1 81 ? -4.902 -10.039 -0.745 1 98.44 81 ASN A CA 1
ATOM 653 C C . ASN A 1 81 ? -5.852 -9.805 0.426 1 98.44 81 ASN A C 1
ATOM 655 O O . ASN A 1 81 ? -7.043 -9.562 0.225 1 98.44 81 ASN A O 1
ATOM 659 N N . LEU A 1 82 ? -5.332 -9.969 1.622 1 98.25 82 LEU A N 1
ATOM 660 C CA . LEU A 1 82 ? -6.102 -9.664 2.824 1 98.25 82 LEU A CA 1
ATOM 661 C C . LEU A 1 82 ? -5.789 -8.258 3.326 1 98.25 82 LEU A C 1
ATOM 663 O O . LEU A 1 82 ? -4.684 -7.75 3.119 1 98.25 82 LEU A O 1
ATOM 667 N N . GLY A 1 83 ? -6.793 -7.656 3.93 1 98.06 83 GLY A N 1
ATOM 668 C CA . GLY A 1 83 ? -6.625 -6.332 4.508 1 98.06 83 GLY A CA 1
ATOM 669 C C . GLY A 1 83 ? -7.254 -6.199 5.879 1 98.06 83 GLY A C 1
ATOM 670 O O . GLY A 1 83 ? -8.141 -6.977 6.242 1 98.06 83 GLY A O 1
ATOM 671 N N . GLY A 1 84 ? -6.809 -5.277 6.598 1 98.25 84 GLY A N 1
ATOM 672 C CA . GLY A 1 84 ? -7.34 -4.922 7.902 1 98.25 84 GLY A CA 1
ATOM 673 C C . GLY A 1 84 ? -6.652 -3.715 8.516 1 98.25 84 GLY A C 1
ATOM 674 O O . GLY A 1 84 ? -5.746 -3.139 7.914 1 98.25 84 GLY A O 1
ATOM 675 N N . TYR A 1 85 ? -7.203 -3.371 9.664 1 98.5 85 TYR A N 1
ATOM 676 C CA . TYR A 1 85 ? -6.652 -2.217 10.367 1 98.5 85 TYR A CA 1
ATOM 677 C C . TYR A 1 85 ? -6 -2.637 11.68 1 98.5 85 TYR A C 1
ATOM 679 O O . TYR A 1 85 ? -6.484 -3.547 12.352 1 98.5 85 TYR A O 1
ATOM 687 N N . GLU A 1 86 ? -4.941 -2.014 11.945 1 97.44 86 GLU A N 1
ATOM 688 C CA . GLU A 1 86 ? -4.277 -2.207 13.234 1 97.44 86 GLU A CA 1
ATOM 689 C C . GLU A 1 86 ? -4.598 -1.066 14.195 1 97.44 86 GLU A C 1
ATOM 691 O O . GLU A 1 86 ? -4.664 0.096 13.789 1 97.44 86 GLU A O 1
ATOM 696 N N . ARG A 1 87 ? -4.77 -1.399 15.461 1 95.88 87 ARG A N 1
ATOM 697 C CA . ARG A 1 87 ? -5.098 -0.386 16.469 1 95.88 87 ARG A CA 1
ATOM 698 C C . ARG A 1 87 ? -3.996 0.666 16.562 1 95.88 87 ARG A C 1
ATOM 700 O O . ARG A 1 87 ? -2.814 0.328 16.656 1 95.88 87 ARG A O 1
ATOM 707 N N . ASP A 1 88 ? -4.379 1.94 16.422 1 95.5 88 ASP A N 1
ATOM 708 C CA . ASP A 1 88 ? -3.539 3.113 16.625 1 95.5 88 ASP A CA 1
ATOM 709 C C . ASP A 1 88 ? -2.48 3.236 15.531 1 95.5 88 ASP A C 1
ATOM 711 O O . ASP A 1 88 ? -1.414 3.812 15.758 1 95.5 88 ASP A O 1
ATOM 715 N N . VAL A 1 89 ? -2.699 2.551 14.477 1 96.88 89 VAL A N 1
ATOM 716 C CA . VAL A 1 89 ? -1.791 2.65 13.344 1 96.88 89 VAL A CA 1
ATOM 717 C C . VAL A 1 89 ? -2.518 3.271 12.156 1 96.88 89 VAL A C 1
ATOM 719 O O . VAL A 1 89 ? -3.584 2.797 11.75 1 96.88 89 VAL A O 1
ATOM 722 N N . PHE A 1 90 ? -1.974 4.32 11.68 1 98.56 90 PHE A N 1
ATOM 723 C CA . PHE A 1 90 ? -2.516 4.965 10.484 1 98.56 90 PHE A CA 1
ATOM 724 C C . PHE A 1 90 ? -2.266 4.117 9.25 1 98.56 90 PHE A C 1
ATOM 726 O O . PHE A 1 90 ? -1.126 3.738 8.969 1 98.56 90 PHE A O 1
ATOM 733 N N . GLY A 1 91 ? -3.295 3.834 8.461 1 98.19 91 GLY A N 1
ATOM 734 C CA . GLY A 1 91 ? -3.178 3.088 7.219 1 98.19 91 GLY A CA 1
ATOM 735 C C . GLY A 1 91 ? -3.943 1.779 7.234 1 98.19 91 GLY A C 1
ATOM 736 O O . GLY A 1 91 ? -4.77 1.547 8.117 1 98.19 91 GLY A O 1
ATOM 737 N N . GLU A 1 92 ? -3.742 1.019 6.238 1 98.38 92 GLU A N 1
ATOM 738 C CA . GLU A 1 92 ? -4.285 -0.331 6.109 1 98.38 92 GLU A CA 1
ATOM 739 C C . GLU A 1 92 ? -3.17 -1.364 5.98 1 98.38 92 GLU A C 1
ATOM 741 O O . GLU A 1 92 ? -2.223 -1.173 5.219 1 98.38 92 GLU A O 1
ATOM 746 N N . ALA A 1 93 ? -3.291 -2.436 6.77 1 97.31 93 ALA A N 1
ATOM 747 C CA . ALA A 1 93 ? -2.355 -3.555 6.668 1 97.31 93 ALA A CA 1
ATOM 748 C C . ALA A 1 93 ? -2.824 -4.566 5.629 1 97.31 93 ALA A C 1
ATOM 750 O O . ALA A 1 93 ? -4.027 -4.754 5.426 1 97.31 93 ALA A O 1
ATOM 751 N N . HIS A 1 94 ? -1.874 -5.176 5.016 1 97.88 94 HIS A N 1
ATOM 752 C CA . HIS A 1 94 ? -2.182 -6.199 4.02 1 97.88 94 HIS A CA 1
ATOM 753 C C . HIS A 1 94 ? -1.374 -7.469 4.266 1 97.88 94 HIS A C 1
ATOM 755 O O . HIS A 1 94 ? -0.237 -7.402 4.738 1 97.88 94 HIS A O 1
ATOM 761 N N . ARG A 1 95 ? -1.934 -8.57 3.977 1 97.25 95 ARG A N 1
ATOM 762 C CA . ARG A 1 95 ? -1.292 -9.883 3.939 1 97.25 95 ARG A CA 1
ATOM 763 C C . ARG A 1 95 ? -1.623 -10.617 2.645 1 97.25 95 ARG A C 1
ATOM 765 O O . ARG A 1 95 ? -2.789 -10.703 2.254 1 97.25 95 ARG A O 1
ATOM 772 N N . TYR A 1 96 ? -0.609 -11.141 2.035 1 98.38 96 TYR A N 1
ATOM 773 C CA . TYR A 1 96 ? -0.767 -11.812 0.752 1 98.38 96 TYR A CA 1
ATOM 774 C C . TYR A 1 96 ? -0.52 -13.312 0.891 1 98.38 96 TYR A C 1
ATOM 776 O O . TYR A 1 96 ? 0.392 -13.734 1.606 1 98.38 96 TYR A O 1
ATOM 784 N N . LEU A 1 97 ? -1.34 -14.047 0.238 1 97.62 97 LEU A N 1
ATOM 785 C CA . LEU A 1 97 ? -1.27 -15.5 0.316 1 97.62 97 LEU A CA 1
ATOM 786 C C . LEU A 1 97 ? -1.395 -16.125 -1.069 1 97.62 97 LEU A C 1
ATOM 788 O O . LEU A 1 97 ? -2.057 -15.57 -1.948 1 97.62 97 LEU A O 1
ATOM 792 N N . LEU A 1 98 ? -0.724 -17.234 -1.236 1 98.31 98 LEU A N 1
ATOM 793 C CA . LEU A 1 98 ? -1.041 -18.172 -2.307 1 98.31 98 LEU A CA 1
ATOM 794 C C . LEU A 1 98 ? -1.703 -19.422 -1.749 1 98.31 98 LEU A C 1
ATOM 796 O O . LEU A 1 98 ? -1.221 -20 -0.774 1 98.31 98 LEU A O 1
ATOM 800 N N . VAL A 1 99 ? -2.814 -19.812 -2.328 1 98.12 99 VAL A N 1
ATOM 801 C CA . VA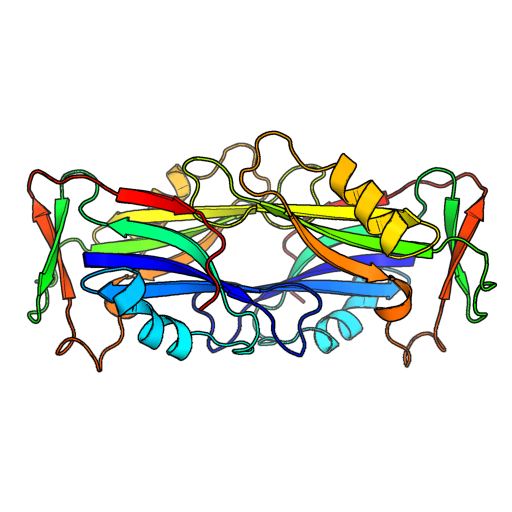L A 1 99 ? -3.486 -21.016 -1.852 1 98.12 99 VAL A CA 1
ATOM 802 C C . VAL A 1 99 ? -3.932 -21.859 -3.039 1 98.12 99 VAL A C 1
ATOM 804 O O . VAL A 1 99 ? -4.176 -21.344 -4.129 1 98.12 99 VAL A O 1
ATOM 807 N N . VAL A 1 100 ? -3.979 -23.156 -2.842 1 98 100 VAL A N 1
ATOM 808 C CA . VAL A 1 100 ? -4.59 -24.094 -3.779 1 98 100 VAL A CA 1
ATOM 809 C C . VAL A 1 100 ? -6.055 -24.297 -3.412 1 98 100 VAL A C 1
ATOM 811 O O . VAL A 1 100 ? -6.375 -24.609 -2.264 1 98 100 VAL A O 1
ATOM 814 N N . ALA A 1 101 ? -6.938 -24.109 -4.359 1 97.56 101 ALA A N 1
ATOM 815 C CA . ALA A 1 101 ? -8.367 -24.281 -4.113 1 97.56 101 ALA A CA 1
ATOM 816 C C . ALA A 1 101 ? -9.086 -24.734 -5.383 1 97.56 101 ALA A C 1
ATOM 818 O O . ALA A 1 101 ? -8.547 -24.625 -6.484 1 97.56 101 ALA A O 1
ATOM 819 N N . ARG A 1 102 ? -10.242 -25.188 -5.246 1 96.12 102 ARG A N 1
ATOM 820 C CA . ARG A 1 102 ? -11.031 -25.641 -6.379 1 96.12 102 ARG A CA 1
ATOM 821 C C . ARG A 1 102 ? -11.711 -24.484 -7.086 1 96.12 102 ARG A C 1
ATOM 823 O O . ARG A 1 102 ? -12 -24.547 -8.281 1 96.12 102 ARG A O 1
ATOM 830 N N . ASP A 1 103 ? -12.047 -23.469 -6.32 1 96.38 103 ASP A N 1
ATOM 831 C CA . ASP A 1 103 ? -12.688 -22.281 -6.859 1 96.38 103 ASP A CA 1
ATOM 832 C C . ASP A 1 103 ? -12.438 -21.062 -5.961 1 96.38 103 ASP A C 1
ATOM 834 O O . ASP A 1 103 ? -11.805 -21.188 -4.91 1 96.38 103 ASP A O 1
ATOM 838 N N . LYS A 1 104 ? -12.945 -19.906 -6.453 1 97.31 104 LYS A N 1
ATOM 839 C CA . LYS A 1 104 ? -12.719 -18.656 -5.734 1 97.31 104 LYS A CA 1
ATOM 840 C C . LYS A 1 104 ? -13.359 -18.703 -4.348 1 97.31 104 LYS A C 1
ATOM 842 O O . LYS A 1 104 ? -12.82 -18.125 -3.396 1 97.31 104 LYS A O 1
ATOM 847 N N . ALA A 1 105 ? -14.5 -19.344 -4.234 1 97.62 105 ALA A N 1
ATOM 848 C CA . ALA A 1 105 ? -15.188 -19.438 -2.951 1 97.62 105 ALA A CA 1
ATOM 849 C C . ALA A 1 105 ? -14.336 -20.172 -1.922 1 97.62 105 ALA A C 1
ATOM 851 O O . ALA A 1 105 ? -14.18 -19.703 -0.789 1 97.62 105 ALA A O 1
ATOM 852 N N . GLN A 1 106 ? -13.875 -21.297 -2.309 1 98.06 106 GLN A N 1
ATOM 853 C CA . GLN A 1 106 ? -13 -22.031 -1.401 1 98.06 106 GLN A CA 1
ATOM 854 C C . GLN A 1 106 ? -11.75 -21.234 -1.069 1 98.06 106 GLN A C 1
ATOM 856 O O . GLN A 1 106 ? -11.289 -21.219 0.077 1 98.06 106 GLN A O 1
ATOM 861 N N . ALA A 1 107 ? -11.117 -20.578 -2.08 1 98.38 107 ALA A N 1
ATOM 862 C CA . ALA A 1 107 ? -9.938 -19.75 -1.856 1 98.38 107 ALA A CA 1
ATOM 863 C C . ALA A 1 107 ? -10.219 -18.688 -0.802 1 98.38 107 ALA A C 1
ATOM 865 O O . ALA A 1 107 ? -9.406 -18.469 0.101 1 98.38 107 ALA A O 1
ATOM 866 N N . ARG A 1 108 ? -11.367 -18.047 -0.931 1 98.31 108 ARG A N 1
ATOM 867 C CA . ARG A 1 108 ? -11.758 -17.016 0.023 1 98.31 108 ARG A CA 1
ATOM 868 C C . ARG A 1 108 ? -11.852 -17.578 1.436 1 98.31 108 ARG A C 1
ATOM 870 O O . ARG A 1 108 ? -11.414 -16.938 2.396 1 98.31 108 ARG A O 1
ATOM 877 N N . GLN A 1 109 ? -12.398 -18.719 1.578 1 98.19 109 GLN A N 1
ATOM 878 C CA . GLN A 1 109 ? -12.539 -19.359 2.883 1 98.19 109 GLN A CA 1
ATOM 879 C C . GLN A 1 109 ? -11.172 -19.672 3.492 1 98.19 109 GLN A C 1
ATOM 881 O O . GLN A 1 109 ? -10.961 -19.453 4.688 1 98.19 109 GLN A O 1
ATOM 886 N N . LEU A 1 110 ? -10.328 -20.172 2.695 1 97.81 110 LEU A N 1
ATOM 887 C CA . LEU A 1 110 ? -8.977 -20.469 3.162 1 97.81 110 LEU A CA 1
ATOM 888 C C . LEU A 1 110 ? -8.266 -19.203 3.602 1 97.81 110 LEU A C 1
ATOM 890 O O . LEU A 1 110 ? -7.574 -19.188 4.621 1 97.81 110 LEU A O 1
ATOM 894 N N . GLY A 1 111 ? -8.43 -18.109 2.789 1 97.81 111 GLY A N 1
ATOM 895 C CA . GLY A 1 111 ? -7.855 -16.828 3.17 1 97.81 111 GLY A CA 1
ATOM 896 C C . GLY A 1 111 ? -8.359 -16.328 4.508 1 97.81 111 GLY A C 1
ATOM 897 O O . GLY A 1 111 ? -7.582 -15.836 5.328 1 97.81 111 GLY A O 1
ATOM 898 N N . LYS A 1 112 ? -9.602 -16.453 4.715 1 97 112 LYS A N 1
ATOM 899 C CA . LYS A 1 112 ? -10.227 -15.977 5.941 1 97 112 LYS A CA 1
ATOM 900 C C . LYS A 1 112 ? -9.641 -16.672 7.168 1 97 112 LYS A C 1
ATOM 902 O O . LYS A 1 112 ? -9.5 -16.062 8.227 1 97 112 LYS A O 1
ATOM 907 N N . ARG A 1 113 ? -9.242 -17.891 7.023 1 96.56 113 ARG A N 1
ATOM 908 C CA . ARG A 1 113 ? -8.68 -18.672 8.125 1 96.56 113 ARG A CA 1
ATOM 909 C C . ARG A 1 113 ? -7.289 -18.172 8.492 1 96.56 113 ARG A C 1
ATOM 911 O O . ARG A 1 113 ? -6.762 -18.516 9.555 1 96.56 113 ARG A O 1
ATOM 918 N N . ARG A 1 114 ? -6.73 -17.406 7.645 1 95.31 114 ARG A N 1
ATOM 919 C CA . ARG A 1 114 ? -5.352 -16.984 7.852 1 95.31 114 ARG A CA 1
ATOM 920 C C . ARG A 1 114 ? -5.281 -15.508 8.195 1 95.31 114 ARG A C 1
ATOM 922 O O . ARG A 1 114 ? -4.195 -14.914 8.203 1 95.31 114 ARG A O 1
ATOM 929 N N . MET A 1 115 ? -6.426 -14.898 8.523 1 95.88 115 MET A N 1
ATOM 930 C CA . MET A 1 115 ? -6.48 -13.492 8.906 1 95.88 115 MET A CA 1
ATOM 931 C C . MET A 1 115 ? -5.867 -13.281 10.281 1 95.88 115 MET A C 1
ATOM 933 O O . MET A 1 115 ? -6.164 -14.023 11.219 1 95.88 115 MET A O 1
ATOM 937 N N . PRO A 1 116 ? -4.957 -12.305 10.336 1 95.31 116 PRO A N 1
ATOM 938 C CA . PRO A 1 116 ? -4.461 -11.984 11.68 1 95.31 116 PRO A CA 1
ATOM 939 C C . PRO A 1 116 ? -5.582 -11.641 12.656 1 95.31 116 PRO A C 1
ATOM 941 O O . PRO A 1 116 ? -6.453 -10.828 12.344 1 95.31 116 PRO A O 1
ATOM 944 N N . ALA A 1 117 ? -5.527 -12.164 13.844 1 95.62 117 ALA A N 1
ATOM 945 C CA . ALA A 1 117 ? -6.602 -12.047 14.828 1 95.62 117 ALA A CA 1
ATOM 946 C C . ALA A 1 117 ? -6.691 -10.633 15.383 1 95.62 117 ALA A C 1
ATOM 948 O O . ALA A 1 117 ? -7.762 -10.195 15.812 1 95.62 117 ALA A O 1
ATOM 949 N N . GLU A 1 118 ? -5.656 -9.969 15.336 1 96.5 118 GLU A N 1
ATOM 950 C CA . GLU A 1 118 ? -5.605 -8.672 16.016 1 96.5 118 GLU A CA 1
ATOM 951 C C . GLU A 1 118 ? -6.113 -7.559 15.094 1 96.5 118 GLU A C 1
ATOM 953 O O . GLU A 1 118 ? -6.289 -6.422 15.539 1 96.5 118 GLU A O 1
ATOM 958 N N . TRP A 1 119 ? -6.316 -7.895 13.828 1 97.56 119 TRP A N 1
ATOM 959 C CA . TRP A 1 119 ? -6.785 -6.883 12.883 1 97.56 119 TRP A CA 1
ATOM 960 C C . TRP A 1 119 ? -8.219 -6.465 13.203 1 97.56 119 TRP A C 1
ATOM 962 O O . TRP A 1 119 ? -9.039 -7.293 13.602 1 97.56 119 TRP A O 1
ATOM 972 N N . LEU A 1 120 ? -8.398 -5.203 13.109 1 97.44 120 LEU A N 1
ATOM 973 C CA . LEU A 1 120 ? -9.766 -4.68 13.109 1 97.44 120 LEU A CA 1
ATOM 974 C C . LEU A 1 120 ? -10.352 -4.691 11.703 1 97.44 120 LEU A C 1
ATOM 976 O O . LEU A 1 120 ? -9.648 -4.395 10.734 1 97.44 120 LEU A O 1
ATOM 980 N N . LYS A 1 121 ? -11.688 -5.113 11.562 1 97.38 121 LYS A N 1
ATOM 981 C CA . LYS A 1 121 ? -12.43 -5.148 10.305 1 97.38 121 LYS A CA 1
ATOM 982 C C . LYS A 1 121 ? -11.656 -5.91 9.234 1 97.38 121 LYS A C 1
ATOM 984 O O . LYS A 1 121 ? -11.469 -5.406 8.125 1 97.38 121 LYS A O 1
ATOM 989 N N . SER A 1 122 ? -11.102 -7.016 9.602 1 97.69 122 SER A N 1
ATOM 990 C CA . SER A 1 122 ? -10.375 -7.852 8.648 1 97.69 122 SER A CA 1
ATOM 991 C C . SER A 1 122 ? -11.266 -8.242 7.477 1 97.69 122 SER A C 1
ATOM 993 O O . SER A 1 122 ? -12.445 -8.547 7.656 1 97.69 122 SER A O 1
ATOM 995 N N . HIS A 1 123 ? -10.734 -8.18 6.27 1 97.94 123 HIS A N 1
ATOM 996 C CA . HIS A 1 123 ? -11.523 -8.484 5.074 1 97.94 123 HIS A CA 1
ATOM 997 C C . HIS A 1 123 ? -10.633 -9.016 3.955 1 97.94 123 HIS A C 1
ATOM 999 O O . HIS A 1 123 ? -9.406 -8.969 4.059 1 97.94 123 HIS A O 1
ATOM 1005 N N . THR A 1 124 ? -11.242 -9.609 2.963 1 97.69 124 THR A N 1
ATOM 1006 C CA . THR A 1 124 ? -10.562 -10.023 1.741 1 97.69 124 THR A CA 1
ATOM 1007 C C . THR A 1 124 ? -10.68 -8.953 0.664 1 97.69 124 THR A C 1
ATOM 1009 O O . THR A 1 124 ? -11.773 -8.664 0.18 1 97.69 124 THR A O 1
ATOM 1012 N N . ASP A 1 125 ? -9.586 -8.383 0.276 1 97.12 125 ASP A N 1
ATOM 1013 C CA . ASP A 1 125 ? -9.586 -7.324 -0.73 1 97.12 125 ASP A CA 1
ATOM 1014 C C . ASP A 1 125 ? -9.781 -7.898 -2.131 1 97.12 125 ASP A C 1
ATOM 1016 O O . ASP A 1 125 ? -10.531 -7.34 -2.938 1 97.12 125 ASP A O 1
ATOM 1020 N N . THR A 1 126 ? -9.016 -8.898 -2.398 1 96.44 126 THR A N 1
ATOM 1021 C CA . THR A 1 126 ? -9.094 -9.461 -3.742 1 96.44 126 THR A CA 1
ATOM 1022 C C . THR A 1 126 ? -8.711 -10.945 -3.729 1 96.44 126 THR A C 1
ATOM 1024 O O . THR A 1 126 ? -7.941 -11.383 -2.873 1 96.44 126 THR A O 1
ATOM 1027 N N . VAL A 1 127 ? -9.367 -11.727 -4.492 1 98.06 127 VAL A N 1
ATOM 1028 C CA . VAL A 1 127 ? -9.016 -13.102 -4.824 1 98.06 127 VAL A CA 1
ATOM 1029 C C . VAL A 1 127 ? -8.805 -13.227 -6.332 1 98.06 127 VAL A C 1
ATOM 1031 O O . VAL A 1 127 ? -9.727 -13 -7.117 1 98.06 127 VAL A O 1
ATOM 1034 N N . LEU A 1 128 ? -7.582 -13.562 -6.703 1 98 128 LEU A N 1
ATOM 1035 C CA . LEU A 1 128 ? -7.238 -13.688 -8.117 1 98 128 LEU A CA 1
ATOM 1036 C C . LEU A 1 128 ? -6.859 -15.125 -8.453 1 98 128 LEU A C 1
ATOM 1038 O O . LEU A 1 128 ? -6.082 -15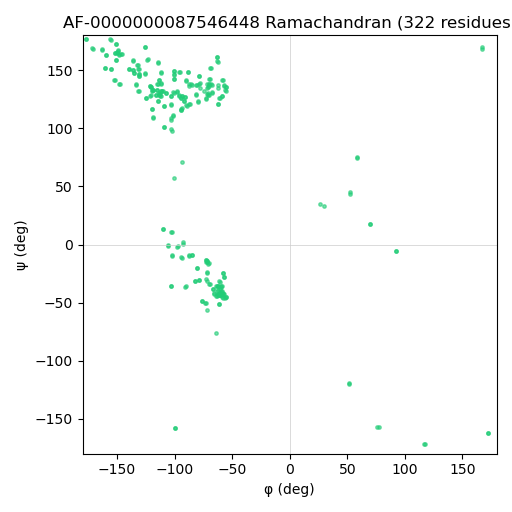.75 -7.73 1 98 128 LEU A O 1
ATOM 1042 N N . GLU A 1 129 ? -7.52 -15.609 -9.484 1 96.75 129 GLU A N 1
ATOM 1043 C CA . GLU A 1 129 ? -6.945 -16.828 -10.055 1 96.75 129 GLU A CA 1
ATOM 1044 C C . GLU A 1 129 ? -5.664 -16.516 -10.828 1 96.75 129 GLU A C 1
ATOM 1046 O O . GLU A 1 129 ? -5.68 -15.734 -11.781 1 96.75 129 GLU A O 1
ATOM 1051 N N . VAL A 1 130 ? -4.57 -17.188 -10.508 1 96.56 130 VAL A N 1
ATOM 1052 C CA . VAL A 1 130 ? -3.25 -16.828 -11.008 1 96.56 130 VAL A CA 1
ATOM 1053 C C . VAL A 1 130 ? -3.207 -16.984 -12.523 1 96.56 130 VAL A C 1
ATOM 1055 O O . VAL A 1 130 ? -2.633 -16.141 -13.227 1 96.56 130 VAL A O 1
ATOM 1058 N N . ASP A 1 131 ? -3.859 -17.938 -13.109 1 93.56 131 ASP A N 1
ATOM 1059 C CA . ASP A 1 131 ? -3.867 -18.156 -14.547 1 93.56 131 ASP A CA 1
ATOM 1060 C C . ASP A 1 131 ? -4.418 -16.938 -15.289 1 93.56 131 ASP A C 1
ATOM 1062 O O . ASP A 1 131 ? -3.953 -16.609 -16.375 1 93.56 131 ASP A O 1
ATOM 1066 N N . ASP A 1 132 ? -5.363 -16.328 -14.695 1 92.06 132 ASP A N 1
ATOM 1067 C CA . ASP A 1 132 ? -6.008 -15.188 -15.328 1 92.06 132 ASP A CA 1
ATOM 1068 C C . ASP A 1 132 ? -5.09 -13.969 -15.328 1 92.06 132 ASP A C 1
ATOM 1070 O O . ASP A 1 132 ? -5.348 -12.992 -16.031 1 92.06 132 ASP A O 1
ATOM 1074 N N . CYS A 1 133 ? -4.02 -13.984 -14.578 1 92.44 133 CYS A N 1
ATOM 1075 C CA . CYS A 1 133 ? -3.154 -12.82 -14.391 1 92.44 133 CYS A CA 1
ATOM 1076 C C . CYS A 1 133 ? -1.889 -12.945 -15.234 1 92.44 133 CYS A C 1
ATOM 1078 O O . CYS A 1 133 ? -1.096 -12 -15.312 1 92.44 133 CYS A O 1
ATOM 1080 N N . LEU A 1 134 ? -1.679 -14.102 -15.812 1 90.88 134 LEU A N 1
ATOM 1081 C CA . LEU A 1 134 ? -0.482 -14.32 -16.609 1 90.88 134 LEU A CA 1
ATOM 1082 C C . LEU A 1 134 ? -0.653 -13.75 -18.016 1 90.88 134 LEU A C 1
ATOM 1084 O O . LEU A 1 134 ? -1.724 -13.875 -18.609 1 90.88 134 LEU A O 1
ATOM 1088 N N . PRO A 1 135 ? 0.438 -13.062 -18.5 1 81.75 135 PRO A N 1
ATOM 1089 C CA . PRO A 1 135 ? 0.324 -12.5 -19.844 1 81.75 135 PRO A CA 1
ATOM 1090 C C . PRO A 1 135 ? 0.129 -13.562 -20.922 1 81.75 135 PRO A C 1
ATOM 1092 O O . PRO A 1 135 ? 0.767 -14.617 -20.875 1 81.75 135 PRO A O 1
ATOM 1095 N N . VAL A 1 136 ? -0.812 -13.352 -21.844 1 67 136 VAL A N 1
ATOM 1096 C CA . VAL A 1 136 ? -1.159 -14.289 -22.906 1 67 136 VAL A CA 1
ATOM 1097 C C . VAL A 1 136 ? -0.049 -14.312 -23.953 1 67 136 VAL A C 1
ATOM 1099 O O . VAL A 1 136 ? 0.304 -15.383 -24.469 1 67 136 VAL A O 1
ATOM 1102 N N . ASP A 1 137 ? 0.385 -13.18 -24.438 1 62.38 137 ASP A N 1
ATOM 1103 C CA . ASP A 1 137 ? 1.27 -13.062 -25.594 1 62.38 137 ASP A CA 1
ATOM 1104 C C . ASP A 1 137 ? 2.594 -13.781 -25.344 1 62.38 137 ASP A C 1
ATOM 1106 O O . ASP A 1 137 ? 3.227 -14.273 -26.281 1 62.38 137 ASP A O 1
ATOM 1110 N N . TRP A 1 138 ? 3.102 -13.656 -24.266 1 53.12 138 TRP A N 1
ATOM 1111 C CA . TRP A 1 138 ? 4.465 -14.156 -24.109 1 53.12 138 TRP A CA 1
ATOM 1112 C C . TRP A 1 138 ? 4.484 -15.68 -24.109 1 53.12 138 TRP A C 1
ATOM 1114 O O . TRP A 1 138 ? 5.422 -16.297 -24.625 1 53.12 138 TRP A O 1
ATOM 1124 N N . VAL A 1 139 ? 3.746 -16.438 -23.219 1 52.19 139 VAL A N 1
ATOM 1125 C CA . VAL A 1 139 ? 4.023 -17.859 -23.109 1 52.19 139 VAL A CA 1
ATOM 1126 C C . VAL A 1 139 ? 2.986 -18.656 -23.906 1 52.19 139 VAL A C 1
ATOM 1128 O O . VAL A 1 139 ? 2.324 -19.547 -23.375 1 52.19 139 VAL A O 1
ATOM 1131 N N . ASN A 1 140 ? 2.859 -18.359 -25.266 1 55 140 ASN A N 1
ATOM 1132 C CA . ASN A 1 140 ? 1.86 -19.234 -25.875 1 55 140 ASN A CA 1
ATOM 1133 C C . ASN A 1 140 ? 0.787 -19.641 -24.859 1 55 140 ASN A C 1
ATOM 1135 O O . ASN A 1 140 ? 0.265 -20.75 -24.906 1 55 140 ASN A O 1
ATOM 1139 N N . GLY A 1 141 ? 0.549 -18.703 -24 1 64.44 141 GLY A N 1
ATOM 1140 C CA . GLY A 1 141 ? -0.43 -18.812 -22.922 1 64.44 141 GLY A CA 1
ATOM 1141 C C . GLY A 1 141 ? -0.157 -19.969 -21.984 1 64.44 141 GLY A C 1
ATOM 1142 O O . GLY A 1 141 ? -0.636 -21.078 -22.188 1 64.44 141 GLY A O 1
ATOM 1143 N N . HIS A 1 142 ? 0.855 -19.875 -21.109 1 81 142 HIS A N 1
ATOM 1144 C CA . HIS A 1 142 ? 1.119 -20.969 -20.172 1 81 142 HIS A CA 1
ATOM 1145 C C . HIS A 1 142 ? 0.136 -20.938 -19 1 81 142 HIS A C 1
ATOM 1147 O O . HIS A 1 142 ? -0.291 -19.875 -18.562 1 81 142 HIS A O 1
ATOM 1153 N N . TYR A 1 143 ? -0.324 -22.188 -18.781 1 90.5 143 TYR A N 1
ATOM 1154 C CA . TYR A 1 143 ? -1.237 -22.438 -17.672 1 90.5 143 TYR A CA 1
ATOM 1155 C C . TYR A 1 143 ? -0.5 -23.047 -16.484 1 90.5 143 TYR A C 1
ATOM 1157 O O . TYR A 1 143 ? 0.43 -23.828 -16.672 1 90.5 143 TYR A O 1
ATOM 1165 N N . VAL A 1 144 ? -0.979 -22.672 -15.359 1 94.62 144 VAL A N 1
ATOM 1166 C CA . VAL A 1 144 ? -0.442 -23.234 -14.117 1 94.62 144 VAL A CA 1
ATOM 1167 C C . VAL A 1 144 ? -1.035 -24.609 -13.867 1 94.62 144 VAL A C 1
ATOM 1169 O O . VAL A 1 144 ? -2.258 -24.781 -13.852 1 94.62 144 VAL A O 1
ATOM 1172 N N . HIS A 1 145 ? -0.184 -25.578 -13.734 1 95 145 HIS A N 1
ATOM 1173 C CA . HIS A 1 145 ? -0.574 -26.922 -13.336 1 95 145 HIS A CA 1
ATOM 1174 C C . HIS A 1 145 ? -0.065 -27.25 -11.938 1 95 145 HIS A C 1
ATOM 1176 O O . HIS A 1 145 ? 1.092 -26.969 -11.609 1 95 145 HIS A O 1
ATOM 1182 N N . LEU A 1 146 ? -0.956 -27.781 -11.125 1 96.88 146 LEU A N 1
ATOM 1183 C CA . LEU A 1 146 ? -0.614 -28.25 -9.789 1 96.88 146 LEU A CA 1
ATOM 1184 C C . LEU A 1 146 ? -0.514 -29.766 -9.758 1 96.88 146 LEU A C 1
ATOM 1186 O O . LEU A 1 146 ? -1.531 -30.469 -9.812 1 96.88 146 LEU A O 1
ATOM 1190 N N . VAL A 1 147 ? 0.699 -30.25 -9.656 1 95.81 147 VAL A N 1
ATOM 1191 C CA . VAL A 1 147 ? 0.965 -31.688 -9.719 1 95.81 147 VAL A CA 1
ATOM 1192 C C . VAL A 1 147 ? 1.45 -32.188 -8.359 1 95.81 147 VAL A C 1
ATOM 1194 O O . VAL A 1 147 ? 2.385 -31.609 -7.785 1 95.81 147 VAL A O 1
ATOM 1197 N N . ALA A 1 148 ? 0.785 -33.281 -7.914 1 96.31 148 ALA A N 1
ATOM 1198 C CA . ALA A 1 148 ? 1.263 -33.844 -6.652 1 96.31 148 ALA A CA 1
ATOM 1199 C C . ALA A 1 148 ? 2.729 -34.25 -6.758 1 96.31 148 ALA A C 1
ATOM 1201 O O . ALA A 1 148 ? 3.121 -34.938 -7.707 1 96.31 148 ALA A O 1
ATOM 1202 N N . GLY A 1 149 ? 3.547 -33.781 -5.828 1 96.31 149 GLY A N 1
ATOM 1203 C CA . GLY A 1 149 ? 4.957 -34.125 -5.871 1 96.31 149 GLY A CA 1
ATOM 1204 C C . GLY A 1 149 ? 5.809 -33.281 -4.949 1 96.31 149 GLY A C 1
ATOM 1205 O O . GLY A 1 149 ? 5.32 -32.281 -4.379 1 96.31 149 GLY A O 1
ATOM 1206 N N . THR A 1 150 ? 7.074 -33.719 -4.777 1 97.19 150 THR A N 1
ATOM 1207 C CA . THR A 1 150 ? 8.023 -32.969 -3.957 1 97.19 150 THR A CA 1
ATOM 1208 C C . THR A 1 150 ? 8.398 -31.656 -4.625 1 97.19 150 THR A C 1
ATOM 1210 O O . THR A 1 150 ? 8.438 -31.562 -5.855 1 97.19 150 THR A O 1
ATOM 1213 N N . HIS A 1 151 ? 8.555 -30.688 -3.93 1 98 151 HIS A N 1
ATOM 1214 C CA . HIS A 1 151 ? 8.953 -29.391 -4.457 1 98 151 HIS A CA 1
ATOM 1215 C C . HIS A 1 151 ? 9.75 -28.594 -3.428 1 98 151 HIS A C 1
ATOM 1217 O O . HIS A 1 151 ? 9.844 -29 -2.266 1 98 151 HIS A O 1
ATOM 1223 N N . LYS A 1 152 ? 10.336 -27.438 -3.77 1 97.75 152 LYS A N 1
ATOM 1224 C CA . LYS A 1 152 ? 11.172 -26.594 -2.922 1 97.75 152 LYS A CA 1
ATOM 1225 C C . LYS A 1 152 ? 10.336 -25.516 -2.223 1 97.75 152 LYS A C 1
ATOM 1227 O O . LYS A 1 152 ? 10.867 -24.688 -1.485 1 97.75 152 LYS A O 1
ATOM 1232 N N . GLY A 1 153 ? 9.031 -25.516 -2.438 1 97.94 153 GLY A N 1
ATOM 1233 C CA . GLY A 1 153 ? 8.133 -24.562 -1.812 1 97.94 153 GLY A CA 1
ATOM 1234 C C . GLY A 1 153 ? 8.203 -23.172 -2.445 1 97.94 153 GLY A C 1
ATOM 1235 O O . GLY A 1 153 ? 8.461 -23.047 -3.645 1 97.94 153 GLY A O 1
ATOM 1236 N N . ILE A 1 154 ? 7.84 -22.172 -1.757 1 98.44 154 ILE A N 1
ATOM 1237 C CA . ILE A 1 154 ? 7.883 -20.781 -2.178 1 98.44 154 ILE A CA 1
ATOM 1238 C C . ILE A 1 154 ? 9.078 -20.078 -1.531 1 98.44 154 ILE A C 1
ATOM 1240 O O . ILE A 1 154 ? 9.219 -20.094 -0.306 1 98.44 154 ILE A O 1
ATOM 1244 N N . ARG A 1 155 ? 9.961 -19.578 -2.365 1 98.31 155 ARG A N 1
ATOM 1245 C CA . ARG A 1 155 ? 11.023 -18.719 -1.845 1 98.31 155 ARG A CA 1
ATOM 1246 C C . ARG A 1 155 ? 10.594 -17.266 -1.817 1 98.31 155 ARG A C 1
ATOM 1248 O O . ARG A 1 155 ? 10.234 -16.688 -2.854 1 98.31 155 ARG A O 1
ATOM 1255 N N . GLN A 1 156 ? 10.586 -16.688 -0.638 1 98.44 156 GLN A N 1
ATOM 1256 C CA . GLN A 1 156 ? 10.227 -15.281 -0.457 1 98.44 156 GLN A CA 1
ATOM 1257 C C . GLN A 1 156 ? 11.469 -14.391 -0.442 1 98.44 156 GLN A C 1
ATOM 1259 O O . GLN A 1 156 ? 12.406 -14.641 0.321 1 98.44 156 GLN A O 1
ATOM 1264 N N . CYS A 1 157 ? 11.484 -13.375 -1.297 1 98.38 157 CYS A N 1
ATOM 1265 C CA . CYS A 1 157 ? 12.602 -12.445 -1.38 1 98.38 157 CYS A CA 1
ATOM 1266 C C . CYS A 1 157 ? 12.117 -11.008 -1.346 1 98.38 157 CYS A C 1
ATOM 1268 O O . CYS A 1 157 ? 11.039 -10.695 -1.86 1 98.38 157 CYS A O 1
ATOM 1270 N N . SER A 1 158 ? 12.859 -10.141 -0.744 1 98.56 158 SER A N 1
ATOM 1271 C CA . SER A 1 158 ? 12.625 -8.695 -0.773 1 98.56 158 SER A CA 1
ATOM 1272 C C . SER A 1 158 ? 13.914 -7.934 -1.052 1 98.56 158 SER A C 1
ATOM 1274 O O . SER A 1 158 ? 14.984 -8.312 -0.568 1 98.56 158 SER A O 1
ATOM 1276 N N . ASP A 1 159 ? 13.852 -6.977 -1.842 1 98.19 159 ASP A N 1
ATOM 1277 C CA . ASP A 1 159 ? 14.953 -6.074 -2.174 1 98.19 159 ASP A CA 1
ATOM 1278 C C . ASP A 1 159 ? 14.438 -4.801 -2.836 1 98.19 159 ASP A C 1
ATOM 1280 O O . ASP A 1 159 ? 13.242 -4.672 -3.1 1 98.19 159 ASP A O 1
ATOM 1284 N N . TYR A 1 160 ? 15.258 -3.9 -2.936 1 98.31 160 TYR A N 1
ATOM 1285 C CA . TYR A 1 160 ? 15.008 -2.723 -3.76 1 98.31 160 TYR A CA 1
ATOM 1286 C C . TYR A 1 160 ? 15.773 -2.807 -5.078 1 98.31 160 TYR A C 1
ATOM 1288 O O . TYR A 1 160 ? 16.969 -2.516 -5.129 1 98.31 160 TYR A O 1
ATOM 1296 N N . ILE A 1 161 ? 15.062 -3.225 -6.148 1 98.62 161 ILE A N 1
ATOM 1297 C CA . ILE A 1 161 ? 15.703 -3.412 -7.445 1 98.62 161 ILE A CA 1
ATOM 1298 C C . ILE A 1 161 ? 15.07 -2.484 -8.477 1 98.62 161 ILE A C 1
ATOM 1300 O O . ILE A 1 161 ? 13.961 -2.74 -8.953 1 98.62 161 ILE A O 1
ATOM 1304 N N . ARG A 1 162 ? 15.805 -1.448 -8.922 1 98.31 162 ARG A N 1
ATOM 1305 C CA . ARG A 1 162 ? 15.305 -0.568 -9.969 1 98.31 162 ARG A CA 1
ATOM 1306 C C . ARG A 1 162 ? 15.312 -1.273 -11.32 1 98.31 162 ARG A C 1
ATOM 1308 O O . ARG A 1 162 ? 16.281 -1.942 -11.68 1 98.31 162 ARG A O 1
ATOM 1315 N N . ILE A 1 163 ? 14.227 -1.094 -11.984 1 98.31 163 ILE A N 1
ATOM 1316 C CA . ILE A 1 163 ? 14.164 -1.753 -13.281 1 98.31 163 ILE A CA 1
ATOM 1317 C C . ILE A 1 163 ? 13.625 -0.781 -14.328 1 98.31 163 ILE A C 1
ATOM 1319 O O . ILE A 1 163 ? 12.922 0.174 -13.992 1 98.31 163 ILE A O 1
ATOM 1323 N N . MET B 1 1 ? -10.422 21.953 11.016 1 92.88 1 MET B N 1
ATOM 1324 C CA . MET B 1 1 ? -9.594 20.828 11.461 1 92.88 1 MET B CA 1
ATOM 1325 C C . MET B 1 1 ? -8.781 20.266 10.305 1 92.88 1 MET B C 1
ATOM 1327 O O . MET B 1 1 ? -9.266 20.188 9.172 1 92.88 1 MET B O 1
ATOM 1331 N N . LEU B 1 2 ? -7.465 20 10.633 1 96.44 2 LEU B N 1
ATOM 1332 C CA . LEU B 1 2 ? -6.605 19.344 9.656 1 96.44 2 LEU B CA 1
ATOM 1333 C C . LEU B 1 2 ? -6.828 17.828 9.656 1 96.44 2 LEU B C 1
ATOM 1335 O O . LEU B 1 2 ? -6.797 17.203 10.711 1 96.44 2 LEU B O 1
ATOM 1339 N N . TYR B 1 3 ? -7.055 17.266 8.422 1 97.38 3 TYR B N 1
ATOM 1340 C CA . TYR B 1 3 ? -7.207 15.836 8.227 1 97.38 3 TYR B CA 1
ATOM 1341 C C . TYR B 1 3 ? -6.125 15.289 7.301 1 97.38 3 TYR B C 1
ATOM 1343 O O . TYR B 1 3 ? -5.785 15.922 6.301 1 97.38 3 TYR B O 1
ATOM 1351 N N . VAL B 1 4 ? -5.531 14.234 7.688 1 98.5 4 VAL B N 1
ATOM 1352 C CA . VAL B 1 4 ? -4.746 13.375 6.809 1 98.5 4 VAL B CA 1
ATOM 1353 C C . VAL B 1 4 ? -5.484 12.055 6.582 1 98.5 4 VAL B C 1
ATOM 1355 O O . VAL B 1 4 ? -5.746 11.312 7.535 1 98.5 4 VAL B O 1
ATOM 1358 N N . VAL B 1 5 ? -5.82 11.766 5.348 1 98.88 5 VAL B N 1
ATOM 1359 C CA . VAL B 1 5 ? -6.758 10.68 5.078 1 98.88 5 VAL B CA 1
ATOM 1360 C C . VAL B 1 5 ? -6.129 9.688 4.105 1 98.88 5 VAL B C 1
ATOM 1362 O O . VAL B 1 5 ? -5.645 10.07 3.039 1 98.88 5 VAL B O 1
ATOM 1365 N N . MET B 1 6 ? -6.113 8.445 4.492 1 98.88 6 MET B N 1
ATOM 1366 C CA . MET B 1 6 ? -5.738 7.402 3.547 1 98.88 6 MET B CA 1
ATOM 1367 C C . MET B 1 6 ? -6.953 6.918 2.76 1 98.88 6 MET B C 1
ATOM 1369 O O . MET B 1 6 ? -7.918 6.422 3.344 1 98.88 6 MET B O 1
ATOM 1373 N N . LEU B 1 7 ? -6.84 7.062 1.538 1 98.88 7 LEU B N 1
ATOM 1374 C CA . LEU B 1 7 ? -7.863 6.578 0.615 1 98.88 7 LEU B CA 1
ATOM 1375 C C . LEU B 1 7 ? -7.441 5.25 -0.011 1 98.88 7 LEU B C 1
ATOM 1377 O O . LEU B 1 7 ? -6.254 5.004 -0.218 1 98.88 7 LEU B O 1
ATOM 1381 N N . GLY B 1 8 ? -8.422 4.469 -0.302 1 98.75 8 GLY B N 1
ATOM 1382 C CA . GLY B 1 8 ? -8.242 3.227 -1.038 1 98.75 8 GLY B CA 1
ATOM 1383 C C . GLY B 1 8 ? -9.227 3.061 -2.178 1 98.75 8 GLY B C 1
ATOM 1384 O O . GLY B 1 8 ? -10.336 3.604 -2.131 1 98.75 8 GLY B O 1
ATOM 1385 N N . GLY B 1 9 ? -8.828 2.328 -3.113 1 98.31 9 GLY B N 1
ATOM 1386 C CA . GLY B 1 9 ? -9.68 2.047 -4.262 1 98.31 9 GLY B CA 1
ATOM 1387 C C . GLY B 1 9 ? -8.961 1.3 -5.367 1 98.31 9 GLY B C 1
ATOM 1388 O O . GLY B 1 9 ? -7.93 0.667 -5.129 1 98.31 9 GLY B O 1
ATOM 1389 N N . ARG B 1 10 ? -9.617 1.383 -6.531 1 97.19 10 ARG B N 1
ATOM 1390 C CA . ARG B 1 10 ? -9.094 0.624 -7.664 1 97.19 10 ARG B CA 1
ATOM 1391 C C . ARG B 1 10 ? -8.547 1.555 -8.742 1 97.19 10 ARG B C 1
ATOM 1393 O O . ARG B 1 10 ? -8.992 2.699 -8.867 1 97.19 10 ARG B O 1
ATOM 1400 N N . HIS B 1 11 ? -7.605 1.104 -9.383 1 97.12 11 HIS B N 1
ATOM 1401 C CA . HIS B 1 11 ? -7.172 1.642 -10.672 1 97.12 11 HIS B CA 1
ATOM 1402 C C . HIS B 1 11 ? -7.371 0.626 -11.789 1 97.12 11 HIS B C 1
ATOM 1404 O O . HIS B 1 11 ? -7.07 -0.558 -11.617 1 97.12 11 HIS B O 1
ATOM 1410 N N . PRO B 1 12 ? -7.844 1.068 -12.945 1 95.75 12 PRO B N 1
ATOM 1411 C CA . PRO B 1 12 ? -8.227 0.123 -14 1 95.75 12 PRO B CA 1
ATOM 1412 C C . PRO B 1 12 ? -7.078 -0.804 -14.398 1 95.75 12 PRO B C 1
ATOM 1414 O O . PRO B 1 12 ? -7.316 -1.938 -14.82 1 95.75 12 PRO B O 1
ATOM 1417 N N . ARG B 1 13 ? -5.926 -0.36 -14.242 1 95.81 13 ARG B N 1
ATOM 1418 C CA . ARG B 1 13 ? -4.805 -1.161 -14.727 1 95.81 13 ARG B CA 1
ATOM 1419 C C . ARG B 1 13 ? -4.059 -1.812 -13.562 1 95.81 13 ARG B C 1
ATOM 1421 O O . ARG B 1 13 ? -3.061 -2.504 -13.773 1 95.81 13 ARG B O 1
ATOM 1428 N N . ALA B 1 14 ? -4.461 -1.586 -12.352 1 97 14 ALA B N 1
ATOM 1429 C CA . ALA B 1 14 ? -3.803 -2.203 -11.203 1 97 14 ALA B CA 1
ATOM 1430 C C . ALA B 1 14 ? -4.438 -3.551 -10.859 1 97 14 ALA B C 1
ATOM 1432 O O . ALA B 1 14 ? -5.66 -3.695 -10.914 1 97 14 ALA B O 1
ATOM 1433 N N . SER B 1 15 ? -3.635 -4.527 -10.484 1 96.62 15 SER B N 1
ATOM 1434 C CA . SER B 1 15 ? -4.117 -5.863 -10.148 1 96.62 15 SER B CA 1
ATOM 1435 C C . SER B 1 15 ? -4.715 -5.898 -8.742 1 96.62 15 SER B C 1
ATOM 1437 O O . SER B 1 15 ? -5.598 -6.711 -8.461 1 96.62 15 SER B O 1
ATOM 1439 N N . ILE B 1 16 ? -4.152 -5.035 -7.902 1 97.69 16 ILE B N 1
ATOM 1440 C CA . ILE B 1 16 ? -4.656 -5.004 -6.531 1 97.69 16 ILE B CA 1
ATOM 1441 C C . ILE B 1 16 ? -5.074 -3.582 -6.168 1 97.69 16 ILE B C 1
ATOM 1443 O O . ILE B 1 16 ? -4.84 -2.645 -6.934 1 97.69 16 ILE B O 1
ATOM 1447 N N . GLU B 1 17 ? -5.738 -3.498 -5.035 1 97.56 17 GLU B N 1
ATOM 1448 C CA . GLU B 1 17 ? -6.18 -2.205 -4.516 1 97.56 17 GLU B CA 1
ATOM 1449 C C . GLU B 1 17 ? -4.996 -1.263 -4.309 1 97.56 17 GLU B C 1
ATOM 1451 O O . GLU B 1 17 ? -3.928 -1.687 -3.865 1 97.56 17 GLU B O 1
ATOM 1456 N N . VAL B 1 18 ? -5.207 0.025 -4.613 1 98.19 18 VAL B N 1
ATOM 1457 C CA . VAL B 1 18 ? -4.172 1.04 -4.445 1 98.19 18 VAL B CA 1
ATOM 1458 C C . VAL B 1 18 ? -4.602 2.039 -3.371 1 98.19 18 VAL B C 1
ATOM 1460 O O . VAL B 1 18 ? -5.781 2.123 -3.027 1 98.19 18 VAL B O 1
ATOM 1463 N N . HIS B 1 19 ? -3.623 2.709 -2.789 1 98.62 19 HIS B N 1
ATOM 1464 C CA . HIS B 1 19 ? -3.867 3.65 -1.7 1 98.62 19 HIS B CA 1
ATOM 1465 C C . HIS B 1 19 ? -3.146 4.973 -1.941 1 98.62 19 HIS B C 1
ATOM 1467 O O . HIS B 1 19 ? -2.105 5.004 -2.602 1 98.62 19 HIS B O 1
ATOM 1473 N N . ASP B 1 20 ? -3.68 6 -1.445 1 98.69 20 ASP B N 1
ATOM 1474 C CA . ASP B 1 20 ? -3.049 7.316 -1.431 1 98.69 20 ASP B CA 1
ATOM 1475 C C . ASP B 1 20 ? -3.434 8.094 -0.175 1 98.69 20 ASP B C 1
ATOM 1477 O O . ASP B 1 20 ? -4.324 7.684 0.569 1 98.69 20 ASP B O 1
ATOM 1481 N N . VAL B 1 21 ? -2.68 9.109 0.082 1 98.69 21 VAL B N 1
ATOM 1482 C CA . VAL B 1 21 ? -2.939 9.953 1.242 1 98.69 21 VAL B CA 1
ATOM 1483 C C . VAL B 1 21 ? -3.322 11.359 0.781 1 98.69 21 VAL B C 1
ATOM 1485 O O . VAL B 1 21 ? -2.67 11.93 -0.097 1 98.69 21 VAL B O 1
ATOM 1488 N N . VAL B 1 22 ? -4.379 11.898 1.352 1 97.81 22 VAL B N 1
ATOM 1489 C CA . VAL B 1 22 ? -4.859 13.234 1.028 1 97.81 22 VAL B CA 1
ATOM 1490 C C . VAL B 1 22 ? -4.859 14.102 2.287 1 97.81 22 VAL B C 1
ATOM 1492 O O . VAL B 1 22 ? -5.262 13.648 3.359 1 97.81 22 VAL B O 1
ATOM 1495 N N . PHE B 1 23 ? -4.371 15.312 2.129 1 96.75 23 PHE B N 1
ATOM 1496 C CA . PHE B 1 23 ? -4.398 16.312 3.186 1 96.75 23 PHE B CA 1
ATOM 1497 C C . PHE B 1 23 ? -5.5 17.344 2.932 1 96.75 23 PHE B C 1
ATOM 1499 O O . PHE B 1 23 ? -5.621 17.875 1.823 1 96.75 23 PHE B O 1
ATOM 1506 N N . THR B 1 24 ? -6.316 17.531 3.943 1 94.88 24 THR B N 1
ATOM 1507 C CA . THR B 1 24 ? -7.406 18.484 3.732 1 94.88 24 THR B CA 1
ATOM 1508 C C . THR B 1 24 ? -7.812 19.141 5.047 1 94.88 24 THR B C 1
ATOM 1510 O O . THR B 1 24 ? -7.449 18.656 6.125 1 94.88 24 THR B O 1
ATOM 1513 N N . GLN B 1 25 ? -8.43 20.25 4.945 1 93.12 25 GLN B N 1
ATOM 1514 C CA . GLN B 1 25 ? -9.062 20.938 6.062 1 93.12 25 GLN B CA 1
ATOM 1515 C C . GLN B 1 25 ? -10.578 20.938 5.93 1 93.12 25 GLN B C 1
ATOM 1517 O O . GLN B 1 25 ? -11.117 21.203 4.852 1 93.12 25 GLN B O 1
ATOM 1522 N N . ALA B 1 26 ? -11.266 20.594 6.984 1 93.44 26 ALA B N 1
ATOM 1523 C CA . ALA B 1 26 ? -12.727 20.594 6.984 1 93.44 26 ALA B CA 1
ATOM 1524 C C . ALA B 1 26 ? -13.281 20.656 8.406 1 93.44 26 ALA B C 1
ATOM 1526 O O . ALA B 1 26 ? -12.555 20.391 9.367 1 93.44 26 ALA B O 1
ATOM 1527 N N . ASP B 1 27 ? -14.531 21 8.438 1 94.06 27 ASP B N 1
ATOM 1528 C CA . ASP B 1 27 ? -15.18 21.062 9.742 1 94.06 27 ASP B CA 1
ATOM 1529 C C . ASP B 1 27 ? -15.414 19.672 10.32 1 94.06 27 ASP B C 1
ATOM 1531 O O . ASP B 1 27 ? -15.508 19.5 11.531 1 94.06 27 ASP B O 1
ATOM 1535 N N . SER B 1 28 ? -15.617 18.75 9.477 1 96.94 28 SER B N 1
ATOM 1536 C CA . SER B 1 28 ? -15.781 17.328 9.797 1 96.94 28 SER B CA 1
ATOM 1537 C C . SER B 1 28 ? -15.25 16.453 8.672 1 96.94 28 SER B C 1
ATOM 1539 O O . SER B 1 28 ? -15.008 16.922 7.562 1 96.94 28 SER B O 1
ATOM 1541 N N . LEU B 1 29 ? -15.047 15.172 9.023 1 97.94 29 LEU B N 1
ATOM 1542 C CA . LEU B 1 29 ? -14.594 14.266 7.98 1 97.94 29 LEU B CA 1
ATOM 1543 C C . LEU B 1 29 ? -15.586 14.234 6.82 1 97.94 29 LEU B C 1
ATOM 1545 O O . LEU B 1 29 ? -15.188 14.258 5.656 1 97.94 29 LEU B O 1
ATOM 1549 N N . GLU B 1 30 ? -16.891 14.203 7.059 1 98.25 30 GLU B N 1
ATOM 1550 C CA . GLU B 1 30 ? -17.938 14.141 6.031 1 98.25 30 GLU B CA 1
ATOM 1551 C C . GLU B 1 30 ? -17.859 15.359 5.113 1 98.25 30 GLU B C 1
ATOM 1553 O O . GLU B 1 30 ? -18.109 15.25 3.912 1 98.25 30 GLU B O 1
ATOM 1558 N N . HIS B 1 31 ? -17.562 16.453 5.695 1 96.94 31 HIS B N 1
ATOM 1559 C CA . HIS B 1 31 ? -17.469 17.672 4.906 1 96.94 31 HIS B CA 1
ATOM 1560 C C . HIS B 1 31 ? -16.25 17.656 3.992 1 96.94 31 HIS B C 1
ATOM 1562 O O . HIS B 1 31 ? -16.156 18.453 3.061 1 96.94 31 HIS B O 1
ATOM 1568 N N . ALA B 1 32 ? -15.32 16.75 4.277 1 96.31 32 ALA B N 1
ATOM 1569 C CA . ALA B 1 32 ? -14.117 16.641 3.459 1 96.31 32 ALA B CA 1
ATOM 1570 C C . ALA B 1 32 ? -14.359 15.758 2.238 1 96.31 32 ALA B C 1
ATOM 1572 O O . ALA B 1 32 ? -13.539 15.719 1.32 1 96.31 32 ALA B O 1
ATOM 1573 N N . TYR B 1 33 ? -15.5 15.055 2.119 1 98.06 33 TYR B N 1
ATOM 1574 C CA . TYR B 1 33 ? -15.711 14.008 1.126 1 98.06 33 TYR B CA 1
ATOM 1575 C C . TYR B 1 33 ? -15.539 14.547 -0.287 1 98.06 33 TYR B C 1
ATOM 1577 O O . TYR B 1 33 ? -14.867 13.938 -1.118 1 98.06 33 TYR B O 1
ATOM 1585 N N . PRO B 1 34 ? -16.125 15.742 -0.622 1 96.5 34 PRO B N 1
ATOM 1586 C CA . PRO B 1 34 ? -15.953 16.234 -1.99 1 96.5 34 PRO B CA 1
ATOM 1587 C C . PRO B 1 34 ? -14.484 16.453 -2.359 1 96.5 34 PRO B C 1
ATOM 1589 O O . PRO B 1 34 ? -14.07 16.125 -3.479 1 96.5 34 PRO B O 1
ATOM 1592 N N . GLN B 1 35 ? -13.688 16.969 -1.449 1 94.75 35 GLN B N 1
ATOM 1593 C CA . GLN B 1 35 ? -12.266 17.172 -1.698 1 94.75 35 GLN B CA 1
ATOM 1594 C C . GLN B 1 35 ? -11.531 15.852 -1.879 1 94.75 35 GLN B C 1
ATOM 1596 O O . GLN B 1 35 ? -10.648 15.734 -2.732 1 94.75 35 GLN B O 1
ATOM 1601 N N . LEU B 1 36 ? -11.867 14.891 -1.048 1 97.88 36 LEU B N 1
ATOM 1602 C CA . LEU B 1 36 ? -11.234 13.578 -1.119 1 97.88 36 LEU B CA 1
ATOM 1603 C C . LEU B 1 36 ? -11.523 12.914 -2.459 1 97.88 36 LEU B C 1
ATOM 1605 O O . LEU B 1 36 ? -10.617 12.359 -3.092 1 97.88 36 LEU B O 1
ATOM 1609 N N . ARG B 1 37 ? -12.758 13.008 -2.938 1 98.12 37 ARG B N 1
ATOM 1610 C CA . ARG B 1 37 ? -13.141 12.438 -4.227 1 98.12 37 ARG B CA 1
ATOM 1611 C C . ARG B 1 37 ? -12.375 13.102 -5.363 1 98.12 37 ARG B C 1
ATOM 1613 O O . ARG B 1 37 ? -11.914 12.43 -6.289 1 98.12 37 ARG B O 1
ATOM 1620 N N . GLN B 1 38 ? -12.242 14.352 -5.207 1 95.94 38 GLN B N 1
ATOM 1621 C CA . GLN B 1 38 ? -11.562 15.102 -6.254 1 95.94 38 GLN B CA 1
ATOM 1622 C C . GLN B 1 38 ? -10.078 14.758 -6.309 1 95.94 38 GLN B C 1
ATOM 1624 O O . GLN B 1 38 ? -9.484 14.727 -7.387 1 95.94 38 GLN B O 1
ATOM 1629 N N . ALA B 1 39 ? -9.492 14.484 -5.211 1 96.31 39 ALA B N 1
ATOM 1630 C CA . ALA B 1 39 ? -8.055 14.242 -5.117 1 96.31 39 ALA B CA 1
ATOM 1631 C C . ALA B 1 39 ? -7.707 12.82 -5.543 1 96.31 39 ALA B C 1
ATOM 1633 O O . ALA B 1 39 ? -6.551 12.531 -5.859 1 96.31 39 ALA B O 1
ATOM 1634 N N . TRP B 1 40 ? -8.695 11.914 -5.52 1 97.88 40 TRP B N 1
ATOM 1635 C CA . TRP B 1 40 ? -8.461 10.5 -5.777 1 97.88 40 TRP B CA 1
ATOM 1636 C C . TRP B 1 40 ? -8.055 10.266 -7.23 1 97.88 40 TRP B C 1
ATOM 1638 O O . TRP B 1 40 ? -8.727 10.75 -8.148 1 97.88 40 TRP B O 1
ATOM 1648 N N . PHE B 1 41 ? -6.996 9.531 -7.473 1 97.56 41 PHE B N 1
ATOM 1649 C CA . PHE B 1 41 ? -6.43 9.406 -8.812 1 97.56 41 PHE B CA 1
ATOM 1650 C C . PHE B 1 41 ? -6.984 8.18 -9.523 1 97.56 41 PHE B C 1
ATOM 1652 O O . PHE B 1 41 ? -6.75 7.988 -10.719 1 97.56 41 PHE B O 1
ATOM 1659 N N . GLY B 1 42 ? -7.672 7.293 -8.82 1 97.44 42 GLY B N 1
ATOM 1660 C CA . GLY B 1 42 ? -8.18 6.066 -9.406 1 97.44 42 GLY B CA 1
ATOM 1661 C C . GLY B 1 42 ? -9.648 6.148 -9.781 1 97.44 42 GLY B C 1
ATOM 1662 O O . GLY B 1 42 ? -10.164 7.234 -10.055 1 97.44 42 GLY B O 1
ATOM 1663 N N . SER B 1 43 ? -10.273 5.008 -9.883 1 97.88 43 SER B N 1
ATOM 1664 C CA . SER B 1 43 ? -11.695 4.934 -10.211 1 97.88 43 SER B CA 1
ATOM 1665 C C . SER B 1 43 ? -12.555 5.438 -9.055 1 97.88 43 SER B C 1
ATOM 1667 O O . SER B 1 43 ? -12.312 5.09 -7.898 1 97.88 43 SER B O 1
ATOM 1669 N N . GLN B 1 44 ? -13.578 6.195 -9.391 1 98.06 44 GLN B N 1
ATOM 1670 C CA . GLN B 1 44 ? -14.484 6.691 -8.359 1 98.06 44 GLN B CA 1
ATOM 1671 C C . GLN B 1 44 ? -15.266 5.551 -7.719 1 98.06 44 GLN B C 1
ATOM 1673 O O . GLN B 1 44 ? -15.539 5.566 -6.516 1 98.06 44 GLN B O 1
ATOM 1678 N N . ALA B 1 45 ? -15.633 4.605 -8.609 1 97.38 45 ALA B N 1
ATOM 1679 C CA . ALA B 1 45 ? -16.344 3.443 -8.078 1 97.38 45 ALA B CA 1
ATOM 1680 C C . ALA B 1 45 ? -15.477 2.674 -7.09 1 97.38 45 ALA B C 1
ATOM 1682 O O . ALA B 1 45 ? -14.352 2.291 -7.406 1 97.38 45 ALA B O 1
ATOM 1683 N N . GLY B 1 46 ? -16 2.551 -5.824 1 96.94 46 GLY B N 1
ATOM 1684 C CA . GLY B 1 46 ? -15.305 1.757 -4.824 1 96.94 46 GLY B CA 1
ATOM 1685 C C . GLY B 1 46 ? -14.352 2.574 -3.973 1 96.94 46 GLY B C 1
ATOM 1686 O O . GLY B 1 46 ? -13.695 2.039 -3.072 1 96.94 46 GLY B O 1
ATOM 1687 N N . LEU B 1 47 ? -14.195 3.834 -4.316 1 98.75 47 LEU B N 1
ATOM 1688 C CA . LEU B 1 47 ? -13.352 4.719 -3.518 1 98.75 47 LEU B CA 1
ATOM 1689 C C . LEU B 1 47 ? -13.805 4.734 -2.062 1 98.75 47 LEU B C 1
ATOM 1691 O O . LEU B 1 47 ? -15.008 4.801 -1.783 1 98.75 47 LEU B O 1
ATOM 1695 N N . HIS B 1 48 ? -12.883 4.586 -1.096 1 98.88 48 HIS B N 1
ATOM 1696 C CA . HIS B 1 48 ? -13.242 4.57 0.319 1 98.88 48 HIS B CA 1
ATOM 1697 C C . HIS B 1 48 ? -12.117 5.145 1.176 1 98.88 48 HIS B C 1
ATOM 1699 O O . HIS B 1 48 ? -11.008 5.359 0.687 1 98.88 48 HIS B O 1
ATOM 1705 N N . ILE B 1 49 ? -12.438 5.418 2.416 1 98.88 49 ILE B N 1
ATOM 1706 C CA . ILE B 1 49 ? -11.477 5.84 3.434 1 98.88 49 ILE B CA 1
ATOM 1707 C C . ILE B 1 49 ? -11.07 4.641 4.285 1 98.88 49 ILE B C 1
ATOM 1709 O O . ILE B 1 49 ? -11.922 3.924 4.809 1 98.88 49 ILE B O 1
ATOM 1713 N N . ASP B 1 50 ? -9.82 4.48 4.465 1 98.88 50 ASP B N 1
ATOM 1714 C CA . ASP B 1 50 ? -9.328 3.385 5.293 1 98.88 50 ASP B CA 1
ATOM 1715 C C . ASP B 1 50 ? -8.898 3.887 6.668 1 98.88 50 ASP B C 1
ATOM 1717 O O . ASP B 1 50 ? -8.977 3.154 7.656 1 98.88 50 ASP B O 1
ATOM 1721 N N . SER B 1 51 ? -8.359 5.051 6.711 1 98.88 51 SER B N 1
ATOM 1722 C CA . SER B 1 51 ? -7.773 5.594 7.934 1 98.88 51 SER B CA 1
ATOM 1723 C C . SER B 1 51 ? -7.641 7.109 7.855 1 98.88 51 SER B C 1
ATOM 1725 O O . SER B 1 51 ? -7.594 7.68 6.766 1 98.88 51 SER B O 1
ATOM 1727 N N . TRP B 1 52 ? -7.691 7.766 9.039 1 98.88 52 TRP B N 1
ATOM 1728 C CA . TRP B 1 52 ? -7.43 9.203 9.008 1 98.88 52 TRP B CA 1
ATOM 1729 C C . TRP B 1 52 ? -6.922 9.688 10.359 1 98.88 52 TRP B C 1
ATOM 1731 O O . TRP B 1 52 ? -7.16 9.047 11.391 1 98.88 52 TRP B O 1
ATOM 1741 N N . TRP B 1 53 ? -6.145 10.711 10.266 1 98.81 53 TRP B N 1
ATOM 1742 C CA . TRP B 1 53 ? -5.758 11.484 11.438 1 98.81 53 TRP B CA 1
ATOM 1743 C C . TRP B 1 53 ? -6.578 12.766 11.539 1 98.81 53 TRP B C 1
ATOM 1745 O O . TRP B 1 53 ? -6.777 13.461 10.539 1 98.81 53 TRP B O 1
ATOM 1755 N N . GLU B 1 54 ? -7.109 13.031 12.672 1 98.56 54 GLU B N 1
ATOM 1756 C CA . GLU B 1 54 ? -7.512 14.367 13.086 1 98.56 54 GLU B CA 1
ATOM 1757 C C . GLU B 1 54 ? -6.41 15.055 13.891 1 98.56 54 GLU B C 1
ATOM 1759 O O . GLU B 1 54 ? -6.094 14.625 15.008 1 98.56 54 GLU B O 1
ATOM 1764 N N . VAL B 1 55 ? -5.902 16.141 13.352 1 98.44 55 VAL B N 1
ATOM 1765 C CA . VAL B 1 55 ? -4.664 16.688 13.898 1 98.44 55 VAL B CA 1
ATOM 1766 C C . VAL B 1 55 ? -4.961 18 14.641 1 98.44 55 VAL B C 1
ATOM 1768 O O . VAL B 1 55 ? -5.109 19.047 14.023 1 98.44 55 VAL B O 1
ATOM 1771 N N . ASP B 1 56 ? -5.004 17.859 15.906 1 98.06 56 ASP B N 1
ATOM 1772 C CA . ASP B 1 56 ? -5.195 19.031 16.75 1 98.06 56 ASP B CA 1
ATOM 1773 C C . ASP B 1 56 ? -3.855 19.641 17.156 1 98.06 56 ASP B C 1
ATOM 1775 O O . ASP B 1 56 ? -3.742 20.859 17.297 1 98.06 56 ASP B O 1
ATOM 1779 N N . GLY B 1 57 ? -2.924 18.844 17.375 1 98 57 GLY B N 1
ATOM 1780 C CA . GLY B 1 57 ? -1.589 19.266 17.75 1 98 57 GLY B CA 1
ATOM 1781 C C . GLY B 1 57 ? -0.573 18.141 17.75 1 98 57 GLY B C 1
ATOM 1782 O O . GLY B 1 57 ? -0.939 16.969 17.641 1 98 57 GLY B O 1
ATOM 1783 N N . ILE B 1 58 ? 0.625 18.469 17.844 1 97 58 ILE B N 1
ATOM 1784 C CA . ILE B 1 58 ? 1.759 17.547 17.844 1 97 58 ILE B CA 1
ATOM 1785 C C . ILE B 1 58 ? 2.871 18.109 18.734 1 97 58 ILE B C 1
ATOM 1787 O O . ILE B 1 58 ? 3.16 19.312 18.688 1 97 58 ILE B O 1
ATOM 1791 N N . ASP B 1 59 ? 3.488 17.156 19.547 1 95.06 59 ASP B N 1
ATOM 1792 C CA . ASP B 1 59 ? 4.516 17.594 20.469 1 95.06 59 ASP B CA 1
ATOM 1793 C C . ASP B 1 59 ? 4.016 18.766 21.328 1 95.06 59 ASP B C 1
ATOM 1795 O O . ASP B 1 59 ? 3.037 18.625 22.062 1 95.06 59 ASP B O 1
ATOM 1799 N N . THR B 1 60 ? 4.652 19.891 21.25 1 96.69 60 THR B N 1
ATOM 1800 C CA . THR B 1 60 ? 4.262 21.016 22.094 1 96.69 60 THR B CA 1
ATOM 1801 C C . THR B 1 60 ? 3.467 22.047 21.281 1 96.69 60 THR B C 1
ATOM 1803 O O . THR B 1 60 ? 3.221 23.156 21.75 1 96.69 60 THR B O 1
ATOM 1806 N N . TYR B 1 61 ? 3.088 21.641 20.062 1 97.81 61 TYR B N 1
ATOM 1807 C CA . TYR B 1 61 ? 2.5 22.641 19.172 1 97.81 61 TYR B CA 1
ATOM 1808 C C . TYR B 1 61 ? 1.035 22.328 18.891 1 97.81 61 TYR B C 1
ATOM 1810 O O . TYR B 1 61 ? 0.704 21.219 18.469 1 97.81 61 TYR B O 1
ATOM 1818 N N . ARG B 1 62 ? 0.164 23.281 19.078 1 97.94 62 ARG B N 1
ATOM 1819 C CA . ARG B 1 62 ? -1.196 23.234 18.547 1 97.94 62 ARG B CA 1
ATOM 1820 C C . ARG B 1 62 ? -1.215 23.578 17.062 1 97.94 62 ARG B C 1
ATOM 1822 O O . ARG B 1 62 ? -0.522 24.5 16.625 1 97.94 62 ARG B O 1
ATOM 1829 N N . VAL B 1 63 ? -2.004 22.875 16.266 1 97.19 63 VAL B N 1
ATOM 1830 C CA . VAL B 1 63 ? -2.119 23.125 14.836 1 97.19 63 VAL B CA 1
ATOM 1831 C C . VAL B 1 63 ? -3.258 24.109 14.57 1 97.19 63 VAL B C 1
ATOM 1833 O O . VAL B 1 63 ? -4.398 23.859 14.977 1 97.19 63 VAL B O 1
ATOM 1836 N N . GLU B 1 64 ? -2.945 25.156 13.938 1 93.69 64 GLU B N 1
ATOM 1837 C CA . GLU B 1 64 ? -3.939 26.141 13.516 1 93.69 64 GLU B CA 1
ATOM 1838 C C . GLU B 1 64 ? -3.85 26.406 12.016 1 93.69 64 GLU B C 1
ATOM 1840 O O . GLU B 1 64 ? -2.762 26.359 11.438 1 93.69 64 GLU B O 1
ATOM 1845 N N . LEU B 1 65 ? -4.996 26.688 11.438 1 91.12 65 LEU B N 1
ATOM 1846 C CA . LEU B 1 65 ? -5.055 27 10.016 1 91.12 65 LEU B CA 1
ATOM 1847 C C . LEU B 1 65 ? -5.438 28.469 9.805 1 91.12 65 LEU B C 1
ATOM 1849 O O . LEU B 1 65 ? -6.398 28.953 10.398 1 91.12 65 LEU B O 1
ATOM 1853 N N . SER B 1 66 ? -4.594 29.094 9.023 1 87.75 66 SER B N 1
ATOM 1854 C CA . SER B 1 66 ? -4.773 30.516 8.781 1 87.75 66 SER B CA 1
ATOM 1855 C C . SER B 1 66 ? -4.492 30.875 7.328 1 87.75 66 SER B C 1
ATOM 1857 O O . SER B 1 66 ? -3.652 30.25 6.68 1 87.75 66 SER B O 1
ATOM 1859 N N . PRO B 1 67 ? -5.152 31.922 6.812 1 85.12 67 PRO B N 1
ATOM 1860 C CA . PRO B 1 67 ? -4.844 32.375 5.453 1 85.12 67 PRO B CA 1
ATOM 1861 C C . PRO B 1 67 ? -3.488 33.062 5.352 1 85.12 67 PRO B C 1
ATOM 1863 O O . PRO B 1 67 ? -2.979 33.281 4.246 1 85.12 67 PRO B O 1
ATOM 1866 N N . MET B 1 68 ? -2.92 33.406 6.422 1 86.25 68 MET B N 1
ATOM 1867 C CA . MET B 1 68 ? -1.621 34.062 6.426 1 86.25 68 MET B CA 1
ATOM 1868 C C . MET B 1 68 ? -0.486 33.062 6.426 1 86.25 68 MET B C 1
ATOM 1870 O O . MET B 1 68 ? -0.52 32.094 7.184 1 86.25 68 MET B O 1
ATOM 1874 N N . ALA B 1 69 ? 0.519 33.312 5.609 1 86.44 69 ALA B N 1
ATOM 1875 C CA . ALA B 1 69 ? 1.676 32.438 5.566 1 86.44 69 ALA B CA 1
ATOM 1876 C C . ALA B 1 69 ? 2.514 32.562 6.836 1 86.44 69 ALA B C 1
ATOM 1878 O O . ALA B 1 69 ? 2.707 33.656 7.352 1 86.44 69 ALA B O 1
ATOM 1879 N N . PRO B 1 70 ? 2.934 31.438 7.328 1 88.44 70 PRO B N 1
ATOM 1880 C CA . PRO B 1 70 ? 3.857 31.531 8.461 1 88.44 70 PRO B CA 1
ATOM 1881 C C . PRO B 1 70 ? 5.172 32.219 8.102 1 88.44 70 PRO B C 1
ATOM 1883 O O . PRO B 1 70 ? 5.535 32.281 6.922 1 88.44 70 PRO B O 1
ATOM 1886 N N . ALA B 1 71 ? 5.824 32.656 9.141 1 90.75 71 ALA B N 1
ATOM 1887 C CA . ALA B 1 71 ? 7.133 33.281 8.922 1 90.75 71 ALA B CA 1
ATOM 1888 C C . ALA B 1 71 ? 8.148 32.219 8.453 1 90.75 71 ALA B C 1
ATOM 1890 O O . ALA B 1 71 ? 8.016 31.047 8.773 1 90.75 71 ALA B O 1
ATOM 1891 N N . PRO B 1 72 ? 9.188 32.625 7.656 1 88.31 72 PRO B N 1
ATOM 1892 C CA . PRO B 1 72 ? 10.164 31.703 7.09 1 88.31 72 PRO B CA 1
ATOM 1893 C C . PRO B 1 72 ? 10.891 30.891 8.156 1 88.31 72 PRO B C 1
ATOM 1895 O O . PRO B 1 72 ? 11.328 29.766 7.891 1 88.31 72 PRO B O 1
ATOM 1898 N N . HIS B 1 73 ? 10.992 31.375 9.406 1 90.62 73 HIS B N 1
ATOM 1899 C CA . HIS B 1 73 ? 11.797 30.703 10.414 1 90.62 73 HIS B CA 1
ATOM 1900 C C . HIS B 1 73 ? 10.938 29.812 11.305 1 90.62 73 HIS B C 1
ATOM 1902 O O . HIS B 1 73 ? 11.461 29.109 12.164 1 90.62 73 HIS B O 1
ATOM 1908 N N . GLU B 1 74 ? 9.703 29.812 11.07 1 93.81 74 GLU B N 1
ATOM 1909 C CA . GLU B 1 74 ? 8.812 29.016 11.898 1 93.81 74 GLU B CA 1
ATOM 1910 C C . GLU B 1 74 ? 8.852 27.547 11.484 1 93.81 74 GLU B C 1
ATOM 1912 O O . GLU B 1 74 ? 9.008 27.234 10.297 1 93.81 74 GLU B O 1
ATOM 1917 N N . PRO B 1 75 ? 8.727 26.703 12.5 1 95.44 75 PRO B N 1
ATOM 1918 C CA . PRO B 1 75 ? 8.695 25.281 12.148 1 95.44 75 PRO B CA 1
ATOM 1919 C C . PRO B 1 75 ? 7.504 24.906 11.273 1 95.44 75 PRO B C 1
ATOM 1921 O O . PRO B 1 75 ? 6.52 25.656 11.219 1 95.44 75 PRO B O 1
ATOM 1924 N N . ARG B 1 76 ? 7.648 23.828 10.57 1 96.5 76 ARG B N 1
ATOM 1925 C CA . ARG B 1 76 ? 6.625 23.328 9.664 1 96.5 76 ARG B CA 1
ATOM 1926 C C . ARG B 1 76 ? 6.227 21.891 10.031 1 96.5 76 ARG B C 1
ATOM 1928 O O . ARG B 1 76 ? 6.934 21.219 10.781 1 96.5 76 ARG B O 1
ATOM 1935 N N . LEU B 1 77 ? 5.07 21.562 9.555 1 97.81 77 LEU B N 1
ATOM 1936 C CA . LEU B 1 77 ? 4.566 20.203 9.727 1 97.81 77 LEU B CA 1
ATOM 1937 C C . LEU B 1 77 ? 4.91 19.344 8.516 1 97.81 77 LEU B C 1
ATOM 1939 O O . LEU B 1 77 ? 4.676 19.75 7.371 1 97.81 77 LEU B O 1
ATOM 1943 N N . PHE B 1 78 ? 5.535 18.172 8.734 1 98.44 78 PHE B N 1
ATOM 1944 C CA . PHE B 1 78 ? 5.926 17.266 7.66 1 98.44 78 PHE B CA 1
ATOM 1945 C C . PHE B 1 78 ? 5.266 15.898 7.836 1 98.44 78 PHE B C 1
ATOM 1947 O O . PHE B 1 78 ? 5.148 15.398 8.961 1 98.44 78 PHE B O 1
ATOM 1954 N N . PHE B 1 79 ? 4.801 15.422 6.77 1 98.75 79 PHE B N 1
ATOM 1955 C CA . PHE B 1 79 ? 4.359 14.031 6.668 1 98.75 79 PHE B CA 1
ATOM 1956 C C . PHE B 1 79 ? 5.461 13.156 6.098 1 98.75 79 PHE B C 1
ATOM 1958 O O . PHE B 1 79 ? 6.039 13.469 5.055 1 98.75 79 PHE B O 1
ATOM 1965 N N . ILE B 1 80 ? 5.77 12.07 6.789 1 98.62 80 ILE B N 1
ATOM 1966 C CA . ILE B 1 80 ? 6.84 11.18 6.355 1 98.62 80 ILE B CA 1
ATOM 1967 C C . ILE B 1 80 ? 6.277 9.773 6.113 1 98.62 80 ILE B C 1
ATOM 1969 O O . ILE B 1 80 ? 5.52 9.258 6.938 1 98.62 80 ILE B O 1
ATOM 1973 N N . ASN B 1 81 ? 6.543 9.219 4.977 1 98.44 81 ASN B N 1
ATOM 1974 C CA . ASN B 1 81 ? 6.301 7.816 4.656 1 98.44 81 ASN B CA 1
ATOM 1975 C C . ASN B 1 81 ? 7.586 6.996 4.734 1 98.44 81 ASN B C 1
ATOM 1977 O O . ASN B 1 81 ? 8.508 7.203 3.947 1 98.44 81 ASN B O 1
ATOM 1981 N N . LEU B 1 82 ? 7.648 6.133 5.73 1 98.25 82 LEU B N 1
ATOM 1982 C CA . LEU B 1 82 ? 8.766 5.207 5.852 1 98.25 82 LEU B CA 1
ATOM 1983 C C . LEU B 1 82 ? 8.43 3.857 5.227 1 98.25 82 LEU B C 1
ATOM 1985 O O . LEU B 1 82 ? 7.262 3.459 5.203 1 98.25 82 LEU B O 1
ATOM 1989 N N . GLY B 1 83 ? 9.453 3.221 4.695 1 98.06 83 GLY B N 1
ATOM 1990 C CA . GLY B 1 83 ? 9.289 1.898 4.113 1 98.06 83 GLY B CA 1
ATOM 1991 C C . GLY B 1 83 ? 10.391 0.932 4.504 1 98.06 83 GLY B C 1
ATOM 1992 O O . GLY B 1 83 ? 11.477 1.353 4.902 1 98.06 83 GLY B O 1
ATOM 1993 N N . GLY B 1 84 ? 10.109 -0.285 4.41 1 98.25 84 GLY B N 1
ATOM 1994 C CA . GLY B 1 84 ? 11.055 -1.365 4.641 1 98.25 84 GLY B CA 1
ATOM 1995 C C . GLY B 1 84 ? 10.461 -2.74 4.387 1 98.25 84 GLY B C 1
ATOM 1996 O O . GLY B 1 84 ? 9.289 -2.859 4.016 1 98.25 84 GLY B O 1
ATOM 1997 N N . TYR B 1 85 ? 11.367 -3.689 4.543 1 98.56 85 TYR B N 1
ATOM 1998 C CA . TYR B 1 85 ? 10.945 -5.066 4.316 1 98.56 85 TYR B CA 1
ATOM 1999 C C . TYR B 1 85 ? 10.992 -5.871 5.609 1 98.56 85 TYR B C 1
ATOM 2001 O O . TYR B 1 85 ? 11.867 -5.664 6.445 1 98.56 85 TYR B O 1
ATOM 2009 N N . GLU B 1 86 ? 10.047 -6.691 5.738 1 97.5 86 GLU B N 1
ATOM 2010 C CA . GLU B 1 86 ? 10.023 -7.633 6.855 1 97.5 86 GLU B CA 1
ATOM 2011 C C . GLU B 1 86 ? 10.484 -9.016 6.418 1 97.5 86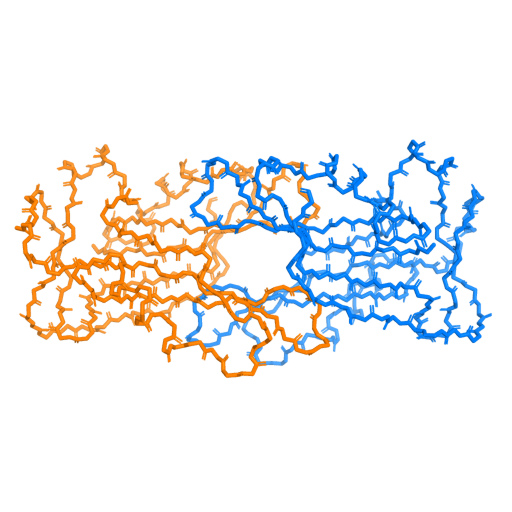 GLU B C 1
ATOM 2013 O O . GLU B 1 86 ? 10.148 -9.477 5.324 1 97.5 86 GLU B O 1
ATOM 2018 N N . ARG B 1 87 ? 11.219 -9.688 7.285 1 95.94 87 ARG B N 1
ATOM 2019 C CA . ARG B 1 87 ? 11.727 -11.016 6.957 1 95.94 87 ARG B CA 1
ATOM 2020 C C . ARG B 1 87 ? 10.578 -11.992 6.695 1 95.94 87 ARG B C 1
ATOM 2022 O O . ARG B 1 87 ? 9.633 -12.062 7.48 1 95.94 87 ARG B O 1
ATOM 2029 N N . ASP B 1 88 ? 10.617 -12.648 5.539 1 95.56 88 ASP B N 1
ATOM 2030 C CA . ASP B 1 88 ? 9.727 -13.742 5.152 1 95.56 88 ASP B CA 1
ATOM 2031 C C . ASP B 1 88 ? 8.305 -13.227 4.906 1 95.56 88 ASP B C 1
ATOM 2033 O O . ASP B 1 88 ? 7.34 -13.977 5.055 1 95.56 88 ASP B O 1
ATOM 2037 N N . VAL B 1 89 ? 8.203 -11.977 4.734 1 96.88 89 VAL B N 1
ATOM 2038 C CA . VAL B 1 89 ? 6.906 -11.391 4.418 1 96.88 89 VAL B CA 1
ATOM 2039 C C . VAL B 1 89 ? 6.934 -10.789 3.016 1 96.88 89 VAL B C 1
ATOM 2041 O O . VAL B 1 89 ? 7.812 -9.984 2.697 1 96.88 89 VAL B O 1
ATOM 2044 N N . PHE B 1 90 ? 6.043 -11.234 2.225 1 98.56 90 PHE B N 1
ATOM 2045 C CA . PHE B 1 90 ? 5.906 -10.688 0.879 1 98.56 90 PHE B CA 1
ATOM 2046 C C . PHE B 1 90 ? 5.34 -9.273 0.922 1 98.56 90 PHE B C 1
ATOM 2048 O O . PHE B 1 90 ? 4.289 -9.039 1.519 1 98.56 90 PHE B O 1
ATOM 2055 N N . GLY B 1 91 ? 5.984 -8.328 0.259 1 98.19 91 GLY B N 1
ATOM 2056 C CA . GLY B 1 91 ? 5.512 -6.953 0.168 1 98.19 91 GLY B CA 1
ATOM 2057 C C . GLY B 1 91 ? 6.457 -5.957 0.812 1 98.19 91 GLY B C 1
ATOM 2058 O O . GLY B 1 91 ? 7.598 -6.289 1.131 1 98.19 91 GLY B O 1
ATOM 2059 N N . GLU B 1 92 ? 6.02 -4.773 0.903 1 98.38 92 GLU B N 1
ATOM 2060 C CA . GLU B 1 92 ? 6.711 -3.686 1.588 1 98.38 92 GLU B CA 1
ATOM 2061 C C . GLU B 1 92 ? 5.867 -3.127 2.73 1 98.38 92 GLU B C 1
ATOM 2063 O O . GLU B 1 92 ? 4.672 -2.877 2.561 1 98.38 92 GLU B O 1
ATOM 2068 N N . ALA B 1 93 ? 6.5 -2.963 3.887 1 97.38 93 ALA B N 1
ATOM 2069 C CA . ALA B 1 93 ? 5.844 -2.336 5.031 1 97.38 93 ALA B CA 1
ATOM 2070 C C . ALA B 1 93 ? 6.023 -0.821 5.004 1 97.38 93 ALA B C 1
ATOM 2072 O O . ALA B 1 93 ? 7.047 -0.32 4.535 1 97.38 93 ALA B O 1
ATOM 2073 N N . HIS B 1 94 ? 5.047 -0.162 5.508 1 97.94 94 HIS B N 1
ATOM 2074 C CA . HIS B 1 94 ? 5.105 1.294 5.582 1 97.94 94 HIS B CA 1
ATOM 2075 C C . HIS B 1 94 ? 4.73 1.792 6.973 1 97.94 94 HIS B C 1
ATOM 2077 O O . HIS B 1 94 ? 3.898 1.184 7.652 1 97.94 94 HIS B O 1
ATOM 2083 N N . ARG B 1 95 ? 5.32 2.84 7.387 1 97.31 95 ARG B N 1
ATOM 2084 C CA . ARG B 1 95 ? 4.984 3.6 8.586 1 97.31 95 ARG B CA 1
ATOM 2085 C C . ARG B 1 95 ? 4.891 5.09 8.281 1 97.31 95 ARG B C 1
ATOM 2087 O O . ARG B 1 95 ? 5.789 5.66 7.656 1 97.31 95 ARG B O 1
ATOM 2094 N N . TYR B 1 96 ? 3.844 5.676 8.742 1 98.38 96 TYR B N 1
ATOM 2095 C CA . TYR B 1 96 ? 3.59 7.086 8.477 1 98.38 96 TYR B CA 1
ATOM 2096 C C . TYR B 1 96 ? 3.717 7.918 9.742 1 98.38 96 TYR B C 1
ATOM 2098 O O . TYR B 1 96 ? 3.281 7.496 10.82 1 98.38 96 TYR B O 1
ATOM 2106 N N . LEU B 1 97 ? 4.316 9.031 9.578 1 97.62 97 LEU B N 1
ATOM 2107 C CA . LEU B 1 97 ? 4.57 9.914 10.711 1 97.62 97 LEU B CA 1
ATOM 2108 C C . LEU B 1 97 ? 4.23 11.359 10.359 1 97.62 97 LEU B C 1
ATOM 2110 O O . LEU B 1 97 ? 4.344 11.766 9.203 1 97.62 97 LEU B O 1
ATOM 2114 N N . LEU B 1 98 ? 3.783 12.078 11.352 1 98.31 98 LEU B N 1
ATOM 2115 C CA . LEU B 1 98 ? 3.805 13.539 11.328 1 98.31 98 LEU B CA 1
ATOM 2116 C C . LEU B 1 98 ? 4.867 14.086 12.273 1 98.31 98 LEU B C 1
ATOM 2118 O O . LEU B 1 98 ? 4.953 13.664 13.43 1 98.31 98 LEU B O 1
ATOM 2122 N N . VAL B 1 99 ? 5.688 14.984 11.781 1 98.12 99 VAL B N 1
ATOM 2123 C CA . VAL B 1 99 ? 6.719 15.555 12.641 1 98.12 99 VAL B CA 1
ATOM 2124 C C . VAL B 1 99 ? 6.785 17.062 12.422 1 98.12 99 VAL B C 1
ATOM 2126 O O . VAL B 1 99 ? 6.445 17.562 11.352 1 98.12 99 VAL B O 1
ATOM 2129 N N . VAL B 1 100 ? 7.156 17.781 13.445 1 98 100 VAL B N 1
ATOM 2130 C CA . VAL B 1 100 ? 7.496 19.188 13.359 1 98 100 VAL B CA 1
ATOM 2131 C C . VAL B 1 100 ? 8.992 19.344 13.109 1 98 100 VAL B C 1
ATOM 2133 O O . VAL B 1 100 ? 9.812 18.781 13.836 1 98 100 VAL B O 1
ATOM 2136 N N . ALA B 1 101 ? 9.352 20.078 12.102 1 97.5 101 ALA B N 1
ATOM 2137 C CA . ALA B 1 101 ? 10.758 20.297 11.773 1 97.5 101 ALA B CA 1
ATOM 2138 C C . ALA B 1 101 ? 10.961 21.656 11.117 1 97.5 101 ALA B C 1
ATOM 2140 O O . ALA B 1 101 ? 10 22.281 10.656 1 97.5 101 ALA B O 1
ATOM 2141 N N . ARG B 1 102 ? 12.133 22.078 11.047 1 96.12 102 ARG B N 1
ATOM 2142 C CA . ARG B 1 102 ? 12.461 23.375 10.438 1 96.12 102 ARG B CA 1
ATOM 2143 C C . ARG B 1 102 ? 12.539 23.25 8.922 1 96.12 102 ARG B C 1
ATOM 2145 O O . ARG B 1 102 ? 12.305 24.234 8.203 1 96.12 102 ARG B O 1
ATOM 2152 N N . ASP B 1 103 ? 12.945 22.094 8.453 1 96.38 103 ASP B N 1
ATOM 2153 C CA . ASP B 1 103 ? 13.055 21.828 7.02 1 96.38 103 ASP B CA 1
ATOM 2154 C C . ASP B 1 103 ? 12.977 20.328 6.734 1 96.38 103 ASP B C 1
ATOM 2156 O O . ASP B 1 103 ? 12.867 19.531 7.656 1 96.38 103 ASP B O 1
ATOM 2160 N N . LYS B 1 104 ? 13 20.031 5.406 1 97.25 104 LYS B N 1
ATOM 2161 C CA . LYS B 1 104 ? 12.859 18.641 4.98 1 97.25 104 LYS B CA 1
ATOM 2162 C C . LYS B 1 104 ? 14.008 17.781 5.504 1 97.25 104 LYS B C 1
ATOM 2164 O O . LYS B 1 104 ? 13.812 16.609 5.832 1 97.25 104 LYS B O 1
ATOM 2169 N N . ALA B 1 105 ? 15.203 18.344 5.566 1 97.62 105 ALA B N 1
ATOM 2170 C CA . ALA B 1 105 ? 16.375 17.609 6.047 1 97.62 105 ALA B CA 1
ATOM 2171 C C . ALA B 1 105 ? 16.172 17.172 7.5 1 97.62 105 ALA B C 1
ATOM 2173 O O . ALA B 1 105 ? 16.422 16.016 7.844 1 97.62 105 ALA B O 1
ATOM 2174 N N . GLN B 1 106 ? 15.82 18.109 8.289 1 98.06 106 GLN B N 1
ATOM 2175 C CA . GLN B 1 106 ? 15.562 17.766 9.68 1 98.06 106 GLN B CA 1
ATOM 2176 C C . GLN B 1 106 ? 14.43 16.75 9.797 1 98.06 106 GLN B C 1
ATOM 2178 O O . GLN B 1 106 ? 14.5 15.82 10.609 1 98.06 106 GLN B O 1
ATOM 2183 N N . ALA B 1 107 ? 13.336 16.938 9.039 1 98.38 107 ALA B N 1
ATOM 2184 C CA . ALA B 1 107 ? 12.219 15.992 9.047 1 98.38 107 ALA B CA 1
ATOM 2185 C C . ALA B 1 107 ? 12.695 14.578 8.727 1 98.38 107 ALA B C 1
ATOM 2187 O O . ALA B 1 107 ? 12.305 13.617 9.398 1 98.38 107 ALA B O 1
ATOM 2188 N N . ARG B 1 108 ? 13.539 14.469 7.703 1 98.31 108 ARG B N 1
ATOM 2189 C CA . ARG B 1 108 ? 14.078 13.172 7.312 1 98.31 108 ARG B CA 1
ATOM 2190 C C . ARG B 1 108 ? 14.859 12.539 8.453 1 98.31 108 ARG B C 1
ATOM 2192 O O . ARG B 1 108 ? 14.742 11.336 8.703 1 98.31 108 ARG B O 1
ATOM 2199 N N . GLN B 1 109 ? 15.625 13.305 9.148 1 98.19 109 GLN B N 1
ATOM 2200 C CA . GLN B 1 109 ? 16.406 12.805 10.273 1 98.19 109 GLN B CA 1
ATOM 2201 C C . GLN B 1 109 ? 15.508 12.289 11.391 1 98.19 109 GLN B C 1
ATOM 2203 O O . GLN B 1 109 ? 15.766 11.234 11.977 1 98.19 109 GLN B O 1
ATOM 2208 N N . LEU B 1 110 ? 14.523 13.031 11.672 1 97.81 110 LEU B N 1
ATOM 2209 C CA . LEU B 1 110 ? 13.57 12.625 12.695 1 97.81 110 LEU B CA 1
ATOM 2210 C C . LEU B 1 110 ? 12.875 11.328 12.305 1 97.81 110 LEU B C 1
ATOM 2212 O O . LEU B 1 110 ? 12.68 10.445 13.148 1 97.81 110 LEU B O 1
ATOM 2216 N N . GLY B 1 111 ? 12.469 11.234 11.008 1 97.81 111 GLY B N 1
ATOM 2217 C CA . GLY B 1 111 ? 11.867 10 10.516 1 97.81 111 GLY 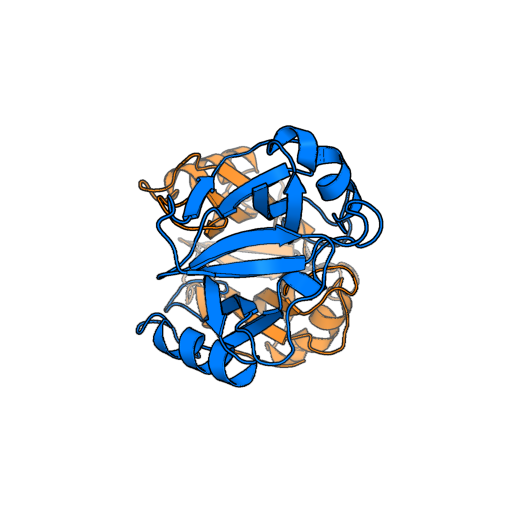B CA 1
ATOM 2218 C C . GLY B 1 111 ? 12.773 8.797 10.672 1 97.81 111 GLY B C 1
ATOM 2219 O O . GLY B 1 111 ? 12.328 7.727 11.094 1 97.81 111 GLY B O 1
ATOM 2220 N N . LYS B 1 112 ? 14 8.977 10.375 1 97 112 LYS B N 1
ATOM 2221 C CA . LYS B 1 112 ? 14.969 7.887 10.438 1 97 112 LYS B CA 1
ATOM 2222 C C . LYS B 1 112 ? 15.094 7.34 11.859 1 97 112 LYS B C 1
ATOM 2224 O O . LYS B 1 112 ? 15.289 6.137 12.055 1 97 112 LYS B O 1
ATOM 2229 N N . ARG B 1 113 ? 14.906 8.172 12.828 1 96.56 113 ARG B N 1
ATOM 2230 C CA . ARG B 1 113 ? 15.023 7.777 14.234 1 96.56 113 ARG B CA 1
ATOM 2231 C C . ARG B 1 113 ? 13.836 6.91 14.648 1 96.56 113 ARG B C 1
ATOM 2233 O O . ARG B 1 113 ? 13.875 6.273 15.703 1 96.56 113 ARG B O 1
ATOM 2240 N N . ARG B 1 114 ? 12.844 6.922 13.852 1 95.25 114 ARG B N 1
ATOM 2241 C CA . ARG B 1 114 ? 11.617 6.227 14.234 1 95.25 114 ARG B CA 1
ATOM 2242 C C . ARG B 1 114 ? 11.406 4.984 13.367 1 95.25 114 ARG B C 1
ATOM 2244 O O . ARG B 1 114 ? 10.328 4.387 13.391 1 95.25 114 ARG B O 1
ATOM 2251 N N . MET B 1 115 ? 12.438 4.578 12.633 1 95.94 115 MET B N 1
ATOM 2252 C CA . MET B 1 115 ? 12.367 3.385 11.797 1 95.94 115 MET B CA 1
ATOM 2253 C C . MET B 1 115 ? 12.352 2.119 12.648 1 95.94 115 MET B C 1
ATOM 2255 O O . MET B 1 115 ? 13.148 1.98 13.578 1 95.94 115 MET B O 1
ATOM 2259 N N . PRO B 1 116 ? 11.383 1.252 12.344 1 95.31 116 PRO B N 1
ATOM 2260 C CA . PRO B 1 116 ? 11.438 -0.03 13.055 1 95.31 116 PRO B CA 1
ATOM 2261 C C . PRO B 1 116 ? 12.773 -0.75 12.875 1 95.31 116 PRO B C 1
ATOM 2263 O O . PRO B 1 116 ? 13.258 -0.885 11.75 1 95.31 116 PRO B O 1
ATOM 2266 N N . ALA B 1 117 ? 13.32 -1.275 13.93 1 95.56 117 ALA B N 1
ATOM 2267 C CA . ALA B 1 117 ? 14.664 -1.852 13.938 1 95.56 117 ALA B CA 1
ATOM 2268 C C . ALA B 1 117 ? 14.695 -3.174 13.18 1 95.56 117 ALA B C 1
ATOM 2270 O O . ALA B 1 117 ? 15.742 -3.566 12.656 1 95.56 117 ALA B O 1
ATOM 2271 N N . GLU B 1 118 ? 13.625 -3.781 13.086 1 96.5 118 GLU B N 1
ATOM 2272 C CA . GLU B 1 118 ? 13.609 -5.133 12.531 1 96.5 118 GLU B CA 1
ATOM 2273 C C . GLU B 1 118 ? 13.469 -5.102 11.016 1 96.5 118 GLU B C 1
ATOM 2275 O O . GLU B 1 118 ? 13.578 -6.137 10.359 1 96.5 118 GLU B O 1
ATOM 2280 N N . TRP B 1 119 ? 13.18 -3.912 10.484 1 97.56 119 TRP B N 1
ATOM 2281 C CA . TRP B 1 119 ? 13.016 -3.807 9.039 1 97.56 119 TRP B CA 1
ATOM 2282 C C . TRP B 1 119 ? 14.336 -4.035 8.312 1 97.56 119 TRP B C 1
ATOM 2284 O O . TRP B 1 119 ? 15.391 -3.619 8.789 1 97.56 119 TRP B O 1
ATOM 2294 N N . LEU B 1 120 ? 14.211 -4.77 7.277 1 97.5 120 LEU B N 1
ATOM 2295 C CA . LEU B 1 120 ? 15.32 -4.848 6.328 1 97.5 120 LEU B CA 1
ATOM 2296 C C . LEU B 1 120 ? 15.258 -3.703 5.324 1 97.5 120 LEU B C 1
ATOM 2298 O O . LEU B 1 120 ? 14.18 -3.334 4.863 1 97.5 120 LEU B O 1
ATOM 2302 N N . LYS B 1 121 ? 16.469 -3.051 5.008 1 97.38 121 LYS B N 1
ATOM 2303 C CA . LYS B 1 121 ? 16.625 -1.966 4.039 1 97.38 121 LYS B CA 1
ATOM 2304 C C . LYS B 1 121 ? 15.625 -0.84 4.324 1 97.38 121 LYS B C 1
ATOM 2306 O O . LYS B 1 121 ? 14.906 -0.401 3.426 1 97.38 121 LYS B O 1
ATOM 2311 N N . SER B 1 122 ? 15.508 -0.491 5.559 1 97.75 122 SER B N 1
ATOM 2312 C CA . SER B 1 122 ? 14.633 0.611 5.945 1 97.75 122 SER B CA 1
ATOM 2313 C C . SER B 1 122 ? 15.008 1.897 5.215 1 97.75 122 SER B C 1
ATOM 2315 O O . SER B 1 122 ? 16.188 2.197 5.051 1 97.75 122 SER B O 1
ATOM 2317 N N . HIS B 1 123 ? 14.023 2.625 4.727 1 98 123 HIS B N 1
ATOM 2318 C CA . HIS B 1 123 ? 14.289 3.846 3.973 1 98 123 HIS B CA 1
ATOM 2319 C C . HIS B 1 123 ? 13.141 4.84 4.117 1 98 123 HIS B C 1
ATOM 2321 O O . HIS B 1 123 ? 12.078 4.496 4.648 1 98 123 HIS B O 1
ATOM 2327 N N . THR B 1 124 ? 13.383 6.074 3.744 1 97.69 124 THR B N 1
ATOM 2328 C CA . THR B 1 124 ? 12.359 7.105 3.664 1 97.69 124 THR B CA 1
ATOM 2329 C C . THR B 1 124 ? 11.805 7.211 2.244 1 97.69 124 THR B C 1
ATOM 2331 O O . THR B 1 124 ? 12.523 7.59 1.318 1 97.69 124 THR B O 1
ATOM 2334 N N . ASP B 1 125 ? 10.57 6.91 2.068 1 97.19 125 ASP B N 1
ATOM 2335 C CA . ASP B 1 125 ? 9.945 6.949 0.749 1 97.19 125 ASP B CA 1
ATOM 2336 C C . ASP B 1 125 ? 9.656 8.383 0.321 1 97.19 125 ASP B C 1
ATOM 2338 O O . ASP B 1 125 ? 9.875 8.75 -0.833 1 97.19 125 ASP B O 1
ATOM 2342 N N . THR B 1 126 ? 9.055 9.078 1.222 1 96.44 126 THR B N 1
ATOM 2343 C CA . THR B 1 126 ? 8.672 10.445 0.872 1 96.44 126 THR B CA 1
ATOM 2344 C C . THR B 1 126 ? 8.633 11.328 2.113 1 96.44 126 THR B C 1
ATOM 2346 O O . THR B 1 126 ? 8.391 10.844 3.221 1 96.44 126 THR B O 1
ATOM 2349 N N . VAL B 1 127 ? 9.055 12.531 2.002 1 98.12 127 VAL B N 1
ATOM 2350 C CA . VAL B 1 127 ? 8.867 13.609 2.969 1 98.12 127 VAL B CA 1
ATOM 2351 C C . VAL B 1 127 ? 8.086 14.75 2.326 1 98.12 127 VAL B C 1
ATOM 2353 O O . VAL B 1 127 ? 8.539 15.359 1.354 1 98.12 127 VAL B O 1
ATOM 2356 N N . LEU B 1 128 ? 6.91 15 2.873 1 98 128 LEU B N 1
ATOM 2357 C CA . LEU B 1 128 ? 6.047 16.047 2.334 1 98 128 LEU B CA 1
ATOM 2358 C C . LEU B 1 128 ? 5.844 17.156 3.355 1 98 128 LEU B C 1
ATOM 2360 O O . LEU B 1 128 ? 5.57 16.891 4.527 1 98 128 LEU B O 1
ATOM 2364 N N . GLU B 1 129 ? 6.098 18.359 2.871 1 96.69 129 GLU B N 1
ATOM 2365 C CA . GLU B 1 129 ? 5.586 19.469 3.686 1 96.69 129 GLU B CA 1
ATOM 2366 C C . GLU B 1 129 ? 4.066 19.578 3.57 1 96.69 129 GLU B C 1
ATOM 2368 O O . GLU B 1 129 ? 3.535 19.766 2.475 1 96.69 129 GLU B O 1
ATOM 2373 N N . VAL B 1 130 ? 3.354 19.562 4.676 1 96.56 130 VAL B N 1
ATOM 2374 C CA . VAL B 1 130 ? 1.9 19.422 4.684 1 96.56 130 VAL B CA 1
ATOM 2375 C C . VAL B 1 130 ? 1.269 20.625 3.986 1 96.56 130 VAL B C 1
ATOM 2377 O O . VAL B 1 130 ? 0.306 20.484 3.23 1 96.56 130 VAL B O 1
ATOM 2380 N N . ASP B 1 131 ? 1.789 21.812 4.098 1 93.44 131 ASP B N 1
ATOM 2381 C CA . ASP B 1 131 ? 1.245 23.016 3.465 1 93.44 131 ASP B CA 1
ATOM 2382 C C . ASP B 1 131 ? 1.193 22.859 1.946 1 93.44 131 ASP B C 1
ATOM 2384 O O . ASP B 1 131 ? 0.266 23.344 1.297 1 93.44 131 ASP B O 1
ATOM 2388 N N . ASP B 1 132 ? 2.162 22.203 1.438 1 92 132 ASP B N 1
ATOM 2389 C CA . ASP B 1 132 ? 2.254 22.031 -0.009 1 92 132 ASP B CA 1
ATOM 2390 C C . ASP B 1 132 ? 1.203 21.047 -0.519 1 92 132 ASP B C 1
ATOM 2392 O O . ASP B 1 132 ? 0.955 20.969 -1.724 1 92 132 ASP B O 1
ATOM 2396 N N . CYS B 1 133 ? 0.566 20.297 0.346 1 92.38 133 CYS B N 1
ATOM 2397 C CA . CYS B 1 133 ? -0.346 19.234 -0.042 1 92.38 133 CYS B CA 1
ATOM 2398 C C . CYS B 1 133 ? -1.798 19.672 0.103 1 92.38 133 CYS B C 1
ATOM 2400 O O . CYS B 1 133 ? -2.713 18.953 -0.303 1 92.38 133 CYS B O 1
ATOM 2402 N N . LEU B 1 134 ? -2 20.812 0.711 1 90.88 134 LEU B N 1
ATOM 2403 C CA . LEU B 1 134 ? -3.357 21.312 0.921 1 90.88 134 LEU B CA 1
ATOM 2404 C C . LEU B 1 134 ? -3.898 21.969 -0.343 1 90.88 134 LEU B C 1
ATOM 2406 O O . LEU B 1 134 ? -3.168 22.672 -1.038 1 90.88 134 LEU B O 1
ATOM 2410 N N . PRO B 1 135 ? -5.211 21.656 -0.655 1 81.5 135 PRO B N 1
ATOM 2411 C CA . PRO B 1 135 ? -5.777 22.266 -1.858 1 81.5 135 PRO B CA 1
ATOM 2412 C C . PRO B 1 135 ? -5.824 23.781 -1.777 1 81.5 135 PRO B C 1
ATOM 2414 O O . PRO B 1 135 ? -6.121 24.344 -0.717 1 81.5 135 PRO B O 1
ATOM 2417 N N . VAL B 1 136 ? -5.457 24.5 -2.881 1 66.75 136 VAL B N 1
ATOM 2418 C CA . VAL B 1 136 ? -5.375 25.953 -2.959 1 66.75 136 VAL B CA 1
ATOM 2419 C C . VAL B 1 136 ? -6.785 26.547 -2.998 1 66.75 136 VAL B C 1
ATOM 2421 O O . VAL B 1 136 ? -7.039 27.594 -2.393 1 66.75 136 VAL B O 1
ATOM 2424 N N . ASP B 1 137 ? -7.625 26.031 -3.889 1 61.5 137 ASP B N 1
ATOM 2425 C CA . ASP B 1 137 ? -8.906 26.656 -4.207 1 61.5 137 ASP B CA 1
ATOM 2426 C C . ASP B 1 137 ? -9.758 26.828 -2.953 1 61.5 137 ASP B C 1
ATOM 2428 O O . ASP B 1 137 ? -10.609 27.719 -2.896 1 61.5 137 ASP B O 1
ATOM 2432 N N . TRP B 1 138 ? -9.828 25.875 -2.215 1 52.12 138 TRP B N 1
ATOM 2433 C CA . TRP B 1 138 ? -10.836 26 -1.17 1 52.12 138 TRP B CA 1
ATOM 2434 C C . TRP B 1 138 ? -10.484 27.156 -0.223 1 52.12 138 TRP B C 1
ATOM 2436 O O . TRP B 1 138 ? -11.359 27.906 0.192 1 52.12 138 TRP B O 1
ATOM 2446 N N . VAL B 1 139 ? -9.5 27.078 0.753 1 51.03 139 VAL B N 1
ATOM 2447 C CA . VAL B 1 139 ? -9.422 28.016 1.869 1 51.03 139 VAL B CA 1
ATOM 2448 C C . VAL B 1 139 ? -8.484 29.172 1.519 1 51.03 139 VAL B C 1
ATOM 2450 O O . VAL B 1 139 ? -7.27 29.062 1.706 1 51.03 139 VAL B O 1
ATOM 2453 N N . ASN B 1 140 ? -8.977 30.094 0.539 1 54.78 140 ASN B N 1
ATOM 2454 C CA . ASN B 1 140 ? -8.047 31.203 0.442 1 54.78 140 ASN B CA 1
ATOM 2455 C C . ASN B 1 140 ? -6.637 30.797 0.85 1 54.78 140 ASN B C 1
ATOM 2457 O O . ASN B 1 140 ? -5.898 31.609 1.426 1 54.78 140 ASN B O 1
ATOM 2461 N N . GLY B 1 141 ? -6.336 29.578 0.522 1 63.44 141 GLY B N 1
ATOM 2462 C CA . GLY B 1 141 ? -5.047 28.969 0.794 1 63.44 141 GLY B CA 1
ATOM 2463 C C . GLY B 1 141 ? -4.695 28.953 2.27 1 63.44 141 GLY B C 1
ATOM 2464 O O . GLY B 1 141 ? -4.16 29.922 2.797 1 63.44 141 GLY B O 1
ATOM 2465 N N . HIS B 1 142 ? -5.297 28.078 3.07 1 80.19 142 HIS B N 1
ATOM 2466 C CA . HIS B 1 142 ? -4.953 28.016 4.488 1 80.19 142 HIS B CA 1
ATOM 2467 C C . HIS B 1 142 ? -3.602 27.344 4.703 1 80.19 142 HIS B C 1
ATOM 2469 O O . HIS B 1 142 ? -3.242 26.422 3.973 1 80.19 142 HIS B O 1
ATOM 2475 N N . TYR B 1 143 ? -2.842 28.078 5.543 1 90.38 143 TYR B N 1
ATOM 2476 C CA . TYR B 1 143 ? -1.523 27.609 5.953 1 90.38 143 TYR B CA 1
ATOM 2477 C C . TYR B 1 143 ? -1.576 26.984 7.348 1 90.38 143 TYR B C 1
ATOM 2479 O O . TYR B 1 143 ? -2.326 27.453 8.211 1 90.38 143 TYR B O 1
ATOM 2487 N N . VAL B 1 144 ? -0.759 26.016 7.488 1 94.62 144 VAL B N 1
ATOM 2488 C CA . VAL B 1 144 ? -0.623 25.359 8.789 1 94.62 144 VAL B CA 1
ATOM 2489 C C . VAL B 1 144 ? 0.279 26.203 9.695 1 94.62 144 VAL B C 1
ATOM 2491 O O . VAL B 1 144 ? 1.406 26.531 9.32 1 94.62 144 VAL B O 1
ATOM 2494 N N . HIS B 1 145 ? -0.249 26.578 10.82 1 95.06 145 HIS B N 1
ATOM 2495 C CA . HIS B 1 145 ? 0.524 27.25 11.859 1 95.06 145 HIS B CA 1
ATOM 2496 C C . HIS B 1 145 ? 0.715 26.344 13.078 1 95.06 145 HIS B C 1
ATOM 2498 O O . HIS B 1 145 ? -0.233 25.703 13.531 1 95.06 145 HIS B O 1
ATOM 2504 N N . LEU B 1 146 ? 1.954 26.281 13.516 1 96.88 146 LEU B N 1
ATOM 2505 C CA . LEU B 1 146 ? 2.295 25.547 14.727 1 96.88 146 LEU B CA 1
ATOM 2506 C C . LEU B 1 146 ? 2.516 26.516 15.891 1 96.88 146 LEU B C 1
ATOM 2508 O O . LEU B 1 146 ? 3.533 27.203 15.945 1 96.88 146 LEU B O 1
ATOM 2512 N N . VAL B 1 147 ? 1.583 26.5 16.797 1 95.81 147 VAL B N 1
ATOM 2513 C CA . VAL B 1 147 ? 1.6 27.438 17.922 1 95.81 147 VAL B CA 1
ATOM 2514 C C . VAL B 1 147 ? 1.823 26.688 19.234 1 95.81 147 VAL B C 1
ATOM 2516 O O . VAL B 1 147 ? 1.117 25.719 19.516 1 95.81 147 VAL B O 1
ATOM 2519 N N . ALA B 1 148 ? 2.812 27.219 20 1 96.31 148 ALA B N 1
ATOM 2520 C CA . ALA B 1 148 ? 3.012 26.578 21.297 1 96.31 148 ALA B CA 1
ATOM 2521 C C . ALA B 1 148 ? 1.744 26.641 22.141 1 96.31 148 ALA B C 1
ATOM 2523 O O . ALA B 1 148 ? 1.136 27.703 22.281 1 96.31 148 ALA B O 1
ATOM 2524 N N . GLY B 1 149 ? 1.314 25.5 22.641 1 96.25 149 GLY B N 1
ATOM 2525 C CA . GLY B 1 149 ? 0.105 25.484 23.453 1 96.25 149 GLY B CA 1
ATOM 2526 C C . GLY B 1 149 ? -0.439 24.094 23.688 1 96.25 149 GLY B C 1
ATOM 2527 O O . GLY B 1 149 ? 0.041 23.125 23.094 1 96.25 149 GLY B O 1
ATOM 2528 N N . THR B 1 150 ? -1.423 24.016 24.609 1 97.12 150 THR B N 1
ATOM 2529 C CA . THR B 1 150 ? -2.074 22.75 24.922 1 97.12 150 THR B CA 1
ATOM 2530 C C . THR B 1 150 ? -2.939 22.297 23.75 1 97.12 150 THR B C 1
ATOM 2532 O O . THR B 1 150 ? -3.502 23.109 23.031 1 97.12 150 THR B O 1
ATOM 2535 N N . HIS B 1 151 ? -2.977 21.109 23.5 1 97.94 151 HIS B N 1
ATOM 2536 C CA . HIS B 1 151 ? -3.795 20.562 22.422 1 97.94 151 HIS B CA 1
ATOM 2537 C C . HIS B 1 151 ? -4.234 19.141 22.75 1 97.94 151 HIS B C 1
ATOM 2539 O O . HIS B 1 151 ? -3.758 18.531 23.703 1 97.94 151 HIS B O 1
ATOM 2545 N N . LYS B 1 152 ? -5.117 18.5 21.969 1 97.75 152 LYS B N 1
ATOM 2546 C CA . LYS B 1 152 ? -5.672 17.172 22.156 1 97.75 152 LYS B CA 1
ATOM 2547 C C . LYS B 1 152 ? -4.844 16.125 21.422 1 97.75 152 LYS B C 1
ATOM 2549 O O . LYS B 1 152 ? -5.172 14.93 21.453 1 97.75 152 LYS B O 1
ATOM 2554 N N . GLY B 1 153 ? -3.785 16.516 20.75 1 97.94 153 GLY B N 1
ATOM 2555 C CA . GLY B 1 153 ? -2.916 15.602 20.031 1 97.94 153 GLY B CA 1
ATOM 2556 C C . GLY B 1 153 ? -3.502 15.141 18.703 1 97.94 153 GLY B C 1
ATOM 2557 O O . GLY B 1 153 ? -4.254 15.883 18.062 1 97.94 153 GLY B O 1
ATOM 2558 N N . ILE B 1 154 ? -3.096 14.047 18.203 1 98.44 154 ILE B N 1
ATOM 2559 C CA . ILE B 1 154 ? -3.582 13.422 16.969 1 98.44 154 ILE B CA 1
ATOM 2560 C C . ILE B 1 154 ? -4.512 12.266 17.312 1 98.44 154 ILE B C 1
ATOM 2562 O O . ILE B 1 154 ? -4.129 11.352 18.047 1 98.44 154 ILE B O 1
ATOM 2566 N N . ARG B 1 155 ? -5.73 12.367 16.844 1 98.31 155 ARG B N 1
ATOM 2567 C CA . ARG B 1 155 ? -6.629 11.219 16.953 1 98.31 155 ARG B CA 1
ATOM 2568 C C . ARG B 1 155 ? -6.516 10.32 15.727 1 98.31 155 ARG B C 1
ATOM 2570 O O . ARG B 1 155 ? -6.746 10.766 14.602 1 98.31 155 ARG B O 1
ATOM 2577 N N . GLN B 1 156 ? -6.133 9.086 15.953 1 98.44 156 GLN B N 1
ATOM 2578 C CA . GLN B 1 156 ? -6.016 8.102 14.883 1 98.44 156 GLN B CA 1
ATOM 2579 C C . GLN B 1 156 ? -7.289 7.266 14.758 1 98.44 156 GLN B C 1
ATOM 2581 O O . GLN B 1 156 ? -7.758 6.695 15.742 1 98.44 156 GLN B O 1
ATOM 2586 N N . CYS B 1 157 ? -7.859 7.211 13.562 1 98.38 157 CYS B N 1
ATOM 2587 C CA . CYS B 1 157 ? -9.07 6.445 13.297 1 98.38 157 CYS B CA 1
ATOM 2588 C C . CYS B 1 157 ? -8.906 5.562 12.062 1 98.38 157 CYS B C 1
ATOM 2590 O O . CYS B 1 157 ? -8.219 5.941 11.117 1 98.38 157 CYS B O 1
ATOM 2592 N N . SER B 1 158 ? -9.484 4.418 12.078 1 98.56 158 SER B N 1
ATOM 2593 C CA . SER B 1 158 ? -9.57 3.535 10.914 1 98.56 158 SER B CA 1
ATOM 2594 C C . SER B 1 158 ? -10.977 2.984 10.734 1 98.56 158 SER B C 1
ATOM 2596 O O . SER B 1 158 ? -11.656 2.674 11.719 1 98.56 158 SER B O 1
ATOM 2598 N N . ASP B 1 159 ? -11.438 2.945 9.586 1 98.19 159 ASP B N 1
ATOM 2599 C CA . ASP B 1 159 ? -12.727 2.383 9.203 1 98.19 159 ASP B CA 1
ATOM 2600 C C . ASP B 1 159 ? -12.789 2.127 7.699 1 98.19 159 ASP B C 1
ATOM 2602 O O . ASP B 1 159 ? -11.867 2.471 6.965 1 98.19 159 ASP B O 1
ATOM 2606 N N . TYR B 1 160 ? -13.734 1.44 7.324 1 98.25 160 TYR B N 1
ATOM 2607 C CA . TYR B 1 160 ? -14.086 1.312 5.914 1 98.25 160 TYR B CA 1
ATOM 2608 C C . TYR B 1 160 ? -15.289 2.176 5.566 1 98.25 160 TYR B C 1
ATOM 2610 O O . TYR B 1 160 ? -16.438 1.785 5.816 1 98.25 160 TYR B O 1
ATOM 2618 N N . ILE B 1 161 ? -15.023 3.381 5 1 98.62 161 ILE B N 1
ATOM 2619 C CA . ILE B 1 161 ? -16.094 4.32 4.691 1 98.62 161 ILE B CA 1
ATOM 2620 C C . ILE B 1 161 ? -16.141 4.59 3.189 1 98.62 161 ILE B C 1
ATOM 2622 O O . ILE B 1 161 ? -15.297 5.32 2.662 1 98.62 161 ILE B O 1
ATOM 2626 N N . ARG B 1 162 ? -17.172 4.082 2.486 1 98.38 162 ARG B N 1
ATOM 2627 C CA . ARG B 1 162 ? -17.328 4.367 1.064 1 98.38 162 ARG B CA 1
ATOM 2628 C C . ARG B 1 162 ? -17.75 5.816 0.842 1 98.38 162 ARG B C 1
ATOM 2630 O O . ARG B 1 162 ? -18.641 6.32 1.536 1 98.38 162 ARG B O 1
ATOM 2637 N N . ILE B 1 163 ? -17.109 6.398 -0.095 1 98.31 163 ILE B N 1
ATOM 2638 C CA . ILE B 1 163 ? -17.469 7.789 -0.348 1 98.31 163 ILE B CA 1
ATOM 2639 C C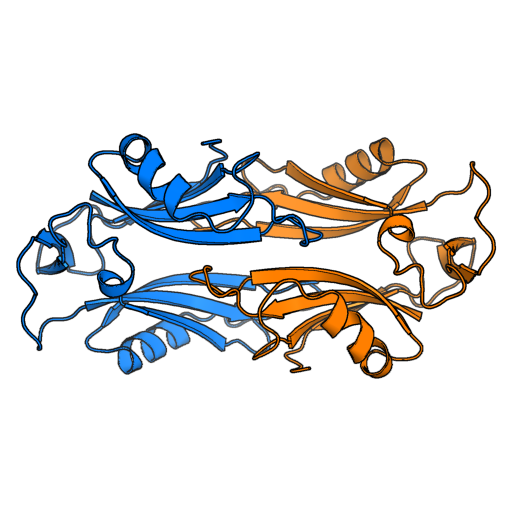 . ILE B 1 163 ? -17.609 8.016 -1.851 1 98.31 163 ILE B C 1
ATOM 2641 O O . ILE B 1 163 ? -17.016 7.293 -2.656 1 98.31 163 ILE B O 1
#

Secondary structure (DSSP, 8-state):
-EEEEEEEE--TT-SS-EEEEEEEE-SSTGGGHHHHHHH--S-STT-EEEEEEEESEETTEEEEEESSPPPTTS-EEEEEEEEEE-TT-SS-EEEEEEEEESSHHHHHHHHHTTS-TT-EEEEEEEEEEHHHHS-TTTTTSPEEEEEES----EEEEEEEEE-/-EEEEEEEE--TT-SS-EEEEEEEE-SSTGGGHHHHHHH--S-STT-EEEEEEEESEETTEEEEEESSPPPTTS-EEEEEEEEEE-TT-SS-EEEEEEEEESSHHHHHHHHHTTS-TT-EEEEEEEEEEHHHHS-TTTTTSPEEEEEES----EEEEEEEEE-

InterPro domains:
  IPR011440 Domain of unknown function DUF1543 [PF07566] (15-65)

Organism: NCBI:txid47879

Radius of gyration: 21.64 Å; Cα contacts (8 Å, |Δi|>4): 794; chains: 2; bounding box: 35×68×51 Å

Nearest PDB structures (foldseek):
  2qsd-assembly1_A  TM=8.060E-01  e=1.532E-09  Idiomarina loihiensis
  2qsd-assembly2_G  TM=8.184E-01  e=2.018E-09  Idiomarina loihiensis
  2qsd-assembly3_D  TM=8.139E-01  e=2.380E-09  Idiomarina loihiensis
  2qsd-assembly3_E  TM=8.184E-01  e=4.130E-09  Idiomarina loihiensis
  6zu5-assembly1_LS0  TM=3.661E-01  e=3.806E-02  Paranosema locustae